Protein AF-A0A8S2MRL5-F1 (afdb_monomer_lite)

Foldseek 3Di:
DPPDPLQPPAAPDQEDEDEDPDPDDQPPPVVVLQVVLSNHQNHQEYEYEYEDDPYDDDDPDQLACSHLNHAEYAYHYPDQPHPPDPDLRVLVRSLQRLRHAYYHYQHDPPSLVSLLVVLDPSLCNHQYYADNDEDPDPVSLLSVCSSHVNHAEYHHEYPDPVVVVVNCVRRVNHNAYEYAYDPPVVVVVCVVDVDDHDYDYDDPVSPVRDPDPQDQEAEEEDEVVCPPVVVVVVVVVLLPRPSHAWYWYQYLAALKIKIWGQDVVPSDIDIDIDRDQPAFPPVPPCVPVVDGDGSCNVCVPRDHD

InterPro domains:
  IPR012296 Nuclease, putative, TT1808 [G3DSA:3.90.1570.10] (196-302)
  IPR032675 Leucine-rich repeat domain superfamily [G3DSA:3.80.10.10] (8-195)

Organism: NCBI:txid1234261

pLDDT: mean 73.75, std 15.73, range [32.78, 94.88]

Sequence (305 aa):
SKDIDYSGYYSNVHILNLTLSCNNIVTSLYEYLFDYTKMFPNVKHLILTQDKLDVYYQADYPLVNCFPNLVSLTFTCTKFNSFKTIPSSILSCLLSSPNVRRLNSISSKQLIELIISENKTSTKNITYLSTGDVFDRFDLIEQMQQTFPNLQQLQIYISDTSDINQILKTFKKLRCLSVLQHYERLKLWREQNRTIYRTTYDNACRFCANIVDKPSLIIEIYSHSSNQRDNIEKLAEYKTTSSLQFYVTVSSESRLIDVHKRVLSSNKWSTISYTTISYTAMEDEIPILDIKLKMADIYAFVSLA

Secondary structure (DSSP, 8-state):
------TTTSTT--EEEEEEE-SS--S-HHHHHHHHHHH-TT--EEEEEEEE------------SS-TT--EEEEEES-TT------HHHHHHHHH-TT--EEEESS-HHHHHHHHHHT-GGGGG--EEEEEEEE--HHHHHHHHHH-TT--EEEEEES-THHHHHHHHH-TT--EEEEE--HHHHHHHHHH--S------TTT-TTGGG--SS-SEEEEEE-TTS-HHHHHHHHHHHHH-TT--EEEEEESSSS-EEEEEEETTTTEEEEEEE-S--S-SSTTT-GGG-S---HHHHTTT----

Structure (mmCIF, N/CA/C/O backbone):
data_AF-A0A8S2MRL5-F1
#
_entry.id   AF-A0A8S2MRL5-F1
#
loop_
_atom_site.group_PDB
_atom_site.id
_atom_site.type_symbol
_atom_site.label_atom_id
_atom_site.label_alt_id
_atom_site.label_comp_id
_atom_site.label_asym_id
_atom_site.label_entity_id
_atom_site.label_seq_id
_atom_site.pdbx_PDB_ins_code
_atom_site.Cartn_x
_atom_site.Cartn_y
_atom_site.Cartn_z
_atom_site.occupancy
_atom_site.B_iso_or_equiv
_atom_site.auth_seq_id
_atom_site.auth_comp_id
_atom_site.auth_asym_id
_atom_site.auth_atom_id
_atom_site.pdbx_PDB_model_num
ATOM 1 N N . SER A 1 1 ? -20.459 -13.927 -33.013 1.00 40.66 1 SER A N 1
ATOM 2 C CA . SER A 1 1 ? -19.079 -13.702 -32.537 1.00 40.66 1 SER A CA 1
ATOM 3 C C . SER A 1 1 ? -18.553 -15.027 -32.022 1.00 40.66 1 SER A C 1
ATOM 5 O O . SER A 1 1 ? -19.330 -15.778 -31.452 1.00 40.66 1 SER A O 1
ATOM 7 N N . LYS A 1 2 ? -17.295 -15.382 -32.301 1.00 32.78 2 LYS A N 1
ATOM 8 C CA . LYS A 1 2 ? -16.669 -16.549 -31.664 1.00 32.78 2 LYS A CA 1
ATOM 9 C C . LYS A 1 2 ? -16.207 -16.100 -30.282 1.00 32.78 2 LYS A C 1
ATOM 11 O O . LYS A 1 2 ? -15.416 -15.163 -30.218 1.00 32.78 2 LYS A O 1
ATOM 16 N N . ASP A 1 3 ? -16.721 -16.722 -29.227 1.00 38.47 3 ASP A N 1
ATOM 17 C CA . ASP A 1 3 ? -16.204 -16.539 -27.873 1.00 38.47 3 ASP A CA 1
ATOM 18 C C . ASP A 1 3 ? -14.755 -17.022 -27.860 1.00 38.47 3 ASP A C 1
ATOM 20 O O . ASP A 1 3 ? -14.469 -18.208 -28.030 1.00 38.47 3 ASP A O 1
ATOM 24 N N . ILE A 1 4 ? -13.827 -16.074 -27.773 1.00 40.34 4 ILE A N 1
ATOM 25 C CA . ILE A 1 4 ? -12.417 -16.379 -27.574 1.00 40.34 4 ILE A CA 1
ATOM 26 C C . ILE A 1 4 ? -12.276 -16.715 -26.091 1.00 40.34 4 ILE A C 1
ATOM 28 O O . ILE A 1 4 ? -12.498 -15.864 -25.231 1.00 40.34 4 ILE A O 1
ATOM 32 N N . ASP A 1 5 ? -11.949 -17.970 -25.794 1.00 45.94 5 ASP A N 1
ATOM 33 C CA . ASP A 1 5 ? -11.676 -18.421 -24.434 1.00 45.94 5 ASP A CA 1
ATOM 34 C C . ASP A 1 5 ? -10.312 -17.882 -23.977 1.00 45.94 5 ASP A C 1
ATOM 36 O O . ASP A 1 5 ? -9.251 -18.379 -24.358 1.00 45.94 5 ASP A O 1
ATOM 40 N N . TYR A 1 6 ? -10.349 -16.818 -23.177 1.00 48.88 6 TYR A N 1
ATOM 41 C CA . TYR A 1 6 ? -9.166 -16.196 -22.585 1.00 48.88 6 TYR A CA 1
ATOM 42 C C . TYR A 1 6 ? -8.755 -16.822 -21.240 1.00 48.88 6 TYR A C 1
ATOM 44 O O . TYR A 1 6 ? -7.790 -16.354 -20.631 1.00 48.88 6 TYR A O 1
ATOM 52 N N . SER A 1 7 ? -9.445 -17.866 -20.759 1.00 49.12 7 SER A N 1
ATOM 53 C CA . SER A 1 7 ? -9.253 -18.406 -19.401 1.00 49.12 7 SER A CA 1
ATOM 54 C C . SER A 1 7 ? -7.828 -18.907 -19.121 1.00 49.12 7 SER A C 1
ATOM 56 O O . SER A 1 7 ? -7.362 -18.832 -17.984 1.00 49.12 7 SER A O 1
ATOM 58 N N . GLY A 1 8 ? -7.095 -19.345 -20.151 1.00 49.81 8 GLY A N 1
ATOM 59 C CA . GLY A 1 8 ? -5.7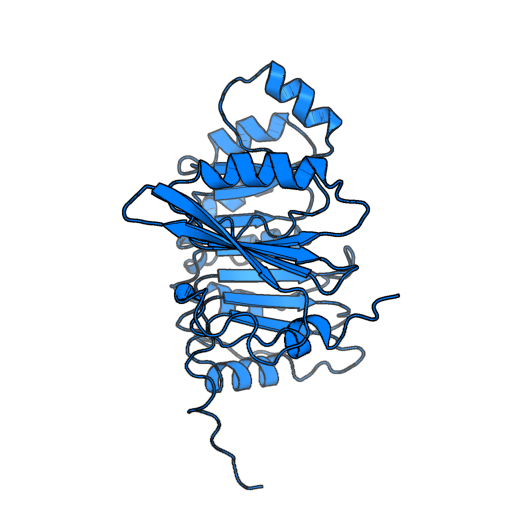13 -19.819 -20.021 1.00 49.81 8 GLY A CA 1
ATOM 60 C C . GLY A 1 8 ? -4.637 -18.727 -19.930 1.00 49.81 8 GLY A C 1
ATOM 61 O O . GLY A 1 8 ? -3.558 -18.988 -19.408 1.00 49.81 8 GLY A O 1
ATOM 62 N N . TYR A 1 9 ? -4.895 -17.504 -20.410 1.00 48.53 9 TYR A N 1
ATOM 63 C CA . TYR A 1 9 ? -3.844 -16.480 -20.557 1.00 48.53 9 TYR A CA 1
ATOM 64 C C . TYR A 1 9 ? -3.592 -15.651 -19.294 1.00 48.53 9 TYR A C 1
ATOM 66 O O . TYR A 1 9 ? -2.531 -15.044 -19.151 1.00 48.53 9 TYR A O 1
ATOM 74 N N . TYR A 1 10 ? -4.546 -15.627 -18.365 1.00 55.78 10 TYR A N 1
ATOM 75 C CA . TYR A 1 10 ? -4.549 -14.671 -17.255 1.00 55.78 10 TYR A CA 1
ATOM 76 C C . TYR A 1 10 ? -4.526 -15.317 -15.864 1.00 55.78 10 TYR A C 1
ATOM 78 O O . TYR A 1 10 ? -4.619 -14.621 -14.851 1.00 55.78 10 TYR A O 1
ATOM 86 N N . SER A 1 11 ? -4.319 -16.636 -15.782 1.00 62.75 11 SER A N 1
ATOM 87 C CA . SER A 1 11 ? -4.285 -17.379 -14.514 1.00 62.75 11 SER A CA 1
ATOM 88 C C . SER A 1 11 ? -3.203 -16.895 -13.538 1.00 62.75 11 SER A C 1
ATOM 90 O O . SER A 1 11 ? -3.333 -17.112 -12.336 1.00 62.75 11 SER A O 1
ATOM 92 N N . ASN A 1 12 ? -2.154 -16.226 -14.024 1.00 68.75 12 ASN A N 1
ATOM 93 C CA . ASN A 1 12 ? -1.018 -15.782 -13.208 1.00 68.75 12 ASN A CA 1
ATOM 94 C C . ASN A 1 12 ? -1.128 -14.319 -12.738 1.00 68.75 12 ASN A C 1
ATOM 96 O O . ASN A 1 12 ? -0.221 -13.804 -12.084 1.00 68.75 12 ASN A O 1
ATOM 100 N N . VAL A 1 13 ? -2.227 -13.623 -13.050 1.00 66.50 13 VAL A N 1
ATOM 101 C CA . VAL A 1 13 ? -2.422 -12.232 -12.621 1.00 66.50 13 VAL A CA 1
ATOM 102 C C . VAL A 1 13 ? -2.869 -12.195 -11.161 1.00 66.50 13 VAL A C 1
ATOM 104 O O . VAL A 1 13 ? -3.993 -12.558 -10.817 1.00 66.50 13 VAL A O 1
ATOM 107 N N . HIS A 1 14 ? -1.981 -11.721 -10.287 1.00 75.38 14 HIS A N 1
ATOM 108 C CA . HIS A 1 14 ? -2.254 -11.582 -8.852 1.00 75.38 14 HIS A CA 1
ATOM 109 C C . HIS A 1 14 ? -2.629 -10.162 -8.426 1.00 75.38 14 HIS A C 1
ATOM 111 O O . HIS A 1 14 ? -3.230 -9.986 -7.363 1.00 75.38 14 HIS A O 1
ATOM 117 N N . ILE A 1 15 ? -2.285 -9.162 -9.238 1.00 77.75 15 ILE A N 1
ATOM 118 C CA . ILE A 1 15 ? -2.572 -7.750 -8.993 1.00 77.75 15 ILE A CA 1
ATOM 119 C C . ILE A 1 15 ? -3.369 -7.224 -10.181 1.00 77.75 15 ILE A C 1
ATOM 121 O O . ILE A 1 15 ? -2.902 -7.302 -11.314 1.00 77.75 15 ILE A O 1
ATOM 125 N N . LEU A 1 16 ? -4.550 -6.676 -9.913 1.00 75.69 16 LEU A N 1
ATOM 126 C CA . LEU A 1 16 ? -5.399 -6.039 -10.911 1.00 75.69 16 LEU A CA 1
ATOM 127 C C . LEU A 1 16 ? -5.611 -4.577 -10.513 1.00 75.69 16 LEU A C 1
ATOM 129 O O . LEU A 1 16 ? -6.152 -4.294 -9.444 1.00 75.69 16 LEU A O 1
ATOM 133 N N . ASN A 1 17 ? -5.166 -3.653 -11.364 1.00 77.56 17 ASN A N 1
ATOM 134 C CA . ASN A 1 17 ? -5.418 -2.224 -11.204 1.00 77.56 17 ASN A CA 1
ATOM 135 C C . ASN A 1 17 ? -6.442 -1.778 -12.247 1.00 77.56 17 ASN A C 1
ATOM 137 O O . ASN A 1 17 ? -6.152 -1.794 -13.442 1.00 77.56 17 ASN A O 1
ATOM 141 N N . LEU A 1 18 ? -7.635 -1.406 -11.789 1.00 76.25 18 LEU A N 1
ATOM 142 C CA . LEU A 1 18 ? -8.717 -0.910 -12.626 1.00 76.25 18 LEU A CA 1
ATOM 143 C C . LEU A 1 18 ? -8.849 0.595 -12.419 1.00 76.25 18 LEU A C 1
ATOM 145 O O . LEU A 1 18 ? -9.242 1.060 -11.346 1.00 76.25 18 LEU A O 1
ATOM 149 N N . THR A 1 19 ? -8.547 1.352 -13.469 1.00 72.81 19 THR A N 1
ATOM 150 C CA . THR A 1 19 ? -8.795 2.792 -13.506 1.00 72.81 19 THR A CA 1
ATOM 151 C C . THR A 1 19 ? -10.141 3.049 -14.163 1.00 72.81 19 THR A C 1
ATOM 153 O O . THR A 1 19 ? -10.337 2.765 -15.342 1.00 72.81 19 THR A O 1
ATOM 156 N N . LEU A 1 20 ? -11.071 3.598 -13.392 1.00 66.44 20 LEU A N 1
ATOM 157 C CA . LEU A 1 20 ? -12.411 3.955 -13.829 1.00 66.44 20 LEU A CA 1
ATOM 158 C C . LEU A 1 20 ? -12.416 5.429 -14.242 1.00 66.44 20 LEU A C 1
ATOM 160 O O . LEU A 1 20 ? -12.502 6.334 -13.407 1.00 66.44 20 LEU A O 1
ATOM 164 N N . SER A 1 21 ? -12.290 5.667 -15.545 1.00 57.25 21 SER A N 1
ATOM 165 C CA . SER A 1 21 ? -12.392 6.987 -16.171 1.00 57.25 21 SER A CA 1
ATOM 166 C C . SER A 1 21 ? -13.697 7.086 -16.967 1.00 57.25 21 SER A C 1
ATOM 168 O O . SER A 1 21 ? -13.718 7.060 -18.194 1.00 57.25 21 SER A O 1
ATOM 170 N N . CYS A 1 22 ? -14.835 7.170 -16.279 1.00 53.94 22 CYS A N 1
ATOM 171 C CA . CYS A 1 22 ? -16.135 7.224 -16.949 1.00 53.94 22 CYS A CA 1
ATOM 172 C C . CYS A 1 22 ? -16.679 8.653 -16.922 1.00 53.94 22 CYS A C 1
ATOM 174 O O . CYS A 1 22 ? -17.151 9.116 -15.892 1.00 53.94 22 CYS A O 1
ATOM 176 N N . ASN A 1 23 ? -16.665 9.343 -18.067 1.00 52.78 23 ASN A N 1
ATOM 177 C CA . ASN A 1 23 ? -17.324 10.646 -18.180 1.00 52.78 23 ASN A CA 1
ATOM 178 C C . ASN A 1 23 ? -18.839 10.548 -18.434 1.00 52.78 23 ASN A C 1
ATOM 180 O O . ASN A 1 23 ? -19.458 11.595 -18.344 1.00 52.78 23 ASN A O 1
ATOM 184 N N . ASN A 1 24 ? -19.437 9.386 -18.779 1.00 42.28 24 ASN A N 1
ATOM 185 C CA . ASN A 1 24 ? -20.880 9.316 -19.120 1.00 42.28 24 ASN A CA 1
ATOM 186 C C . ASN A 1 24 ? -21.543 7.913 -19.237 1.00 42.28 24 ASN A C 1
ATOM 188 O O . ASN A 1 24 ? -22.587 7.804 -19.873 1.00 42.28 24 ASN A O 1
ATOM 192 N N . ILE A 1 25 ? -21.013 6.820 -18.666 1.00 46.28 25 ILE A N 1
ATOM 193 C CA . ILE A 1 25 ? -21.690 5.501 -18.758 1.00 46.28 25 ILE A CA 1
ATOM 194 C C . ILE A 1 25 ? -21.949 4.934 -17.361 1.00 46.28 25 ILE A C 1
ATOM 196 O O . ILE A 1 25 ? -21.039 4.492 -16.666 1.00 46.28 25 ILE A O 1
ATOM 200 N N . VAL A 1 26 ? -23.225 4.988 -16.979 1.00 48.62 26 VAL A N 1
ATOM 201 C CA . VAL A 1 26 ? -23.802 4.609 -15.678 1.00 48.62 26 VAL A CA 1
ATOM 202 C C . VAL A 1 26 ? -23.969 3.085 -15.539 1.00 48.62 26 VAL A C 1
ATOM 204 O O . VAL A 1 26 ? -24.228 2.596 -14.449 1.00 48.62 26 VAL A O 1
ATOM 207 N N . THR A 1 27 ? -23.787 2.310 -16.613 1.00 49.88 27 THR A N 1
ATOM 208 C CA . THR A 1 27 ? -24.292 0.927 -16.668 1.00 49.88 27 THR A CA 1
ATOM 209 C C . THR A 1 27 ? -23.265 -0.185 -16.437 1.00 49.88 27 THR A C 1
ATOM 211 O O . THR A 1 27 ? -23.668 -1.268 -16.034 1.00 49.88 27 THR A O 1
ATOM 214 N N . SER A 1 28 ? -21.957 0.016 -16.635 1.00 56.56 28 SER A N 1
ATOM 215 C CA . SER A 1 28 ? -21.073 -1.145 -16.857 1.00 56.56 28 SER A CA 1
ATOM 216 C C . SER A 1 28 ? -19.947 -1.375 -15.846 1.00 56.56 28 SER A C 1
ATOM 218 O O . SER A 1 28 ? -19.110 -2.228 -16.105 1.00 56.56 28 SER A O 1
ATOM 220 N N . LEU A 1 29 ? -19.881 -0.710 -14.681 1.00 61.56 29 LEU A N 1
ATOM 221 C CA . LEU A 1 29 ? -18.867 -1.098 -13.675 1.00 61.56 29 LEU A CA 1
ATOM 222 C C . LEU A 1 29 ? -19.108 -2.536 -13.191 1.00 61.56 29 LEU A C 1
ATOM 224 O O . LEU A 1 29 ? -18.160 -3.291 -13.002 1.00 61.56 29 LEU A O 1
ATOM 228 N N . TYR A 1 30 ? -20.377 -2.914 -13.036 1.00 61.88 30 TYR A N 1
ATOM 229 C CA . TYR A 1 30 ? -20.781 -4.273 -12.686 1.00 61.88 30 TYR A CA 1
ATOM 230 C C . TYR A 1 30 ? -20.425 -5.282 -13.771 1.00 61.88 30 TYR A C 1
ATOM 232 O O . TYR A 1 30 ? -19.801 -6.289 -13.458 1.00 61.88 30 TYR A O 1
ATOM 240 N N . GLU A 1 31 ? -20.797 -5.003 -15.022 1.00 64.38 31 GLU A N 1
ATOM 241 C CA . GLU A 1 31 ? -20.496 -5.878 -16.161 1.00 64.38 31 GLU A CA 1
ATOM 242 C C . GLU A 1 31 ? -18.985 -6.053 -16.309 1.00 64.38 31 GLU A C 1
ATOM 244 O O . GLU A 1 31 ? -18.499 -7.180 -16.350 1.00 64.38 31 GLU A O 1
ATOM 249 N N . TYR A 1 32 ? -18.230 -4.951 -16.221 1.00 69.38 32 TYR A N 1
ATOM 250 C CA . TYR A 1 32 ? -16.777 -5.002 -16.225 1.00 69.38 32 TYR A CA 1
ATOM 251 C C . TYR A 1 32 ? -16.256 -5.863 -15.080 1.00 69.38 32 TYR A C 1
ATOM 253 O O . TYR A 1 32 ? -15.540 -6.824 -15.335 1.00 69.38 32 TYR A O 1
ATOM 261 N N . LEU A 1 33 ? -16.602 -5.565 -13.822 1.00 70.12 33 LEU A N 1
ATOM 262 C CA . LEU A 1 33 ? -16.083 -6.326 -12.684 1.00 70.12 33 LEU A CA 1
ATOM 263 C C . LEU A 1 33 ? -16.447 -7.809 -12.780 1.00 70.12 33 LEU A C 1
ATOM 265 O O . LEU A 1 33 ? -15.589 -8.649 -12.533 1.00 70.12 33 LEU A O 1
ATOM 269 N N . PHE A 1 34 ? -17.674 -8.146 -13.171 1.00 72.69 34 PHE A N 1
ATOM 270 C CA . PHE A 1 34 ? -18.108 -9.529 -13.322 1.00 72.69 34 PHE A CA 1
ATOM 271 C C . PHE A 1 34 ? -17.319 -10.266 -14.414 1.00 72.69 34 PHE A C 1
ATOM 273 O O . PHE A 1 34 ? -16.817 -11.364 -14.168 1.00 72.69 34 PHE A O 1
ATOM 280 N N . ASP A 1 35 ? -17.112 -9.651 -15.574 1.00 75.00 35 ASP A N 1
ATOM 281 C CA . ASP A 1 35 ? -16.314 -10.247 -16.646 1.00 75.00 35 ASP A CA 1
ATOM 282 C C . ASP A 1 35 ? -14.839 -10.364 -16.238 1.00 75.00 35 ASP A C 1
ATOM 284 O O . ASP A 1 35 ? -14.227 -11.423 -16.407 1.00 75.00 35 ASP A O 1
ATOM 288 N N . TYR A 1 36 ? -14.295 -9.348 -15.558 1.00 75.06 36 TYR A N 1
ATOM 289 C CA . TYR A 1 36 ? -12.953 -9.396 -14.973 1.00 75.06 36 TYR A CA 1
ATOM 290 C C . TYR A 1 36 ? -12.810 -10.547 -13.973 1.00 75.06 36 TYR A C 1
ATOM 292 O O . TYR A 1 36 ? -11.761 -11.179 -13.911 1.00 75.06 36 TYR A O 1
ATOM 300 N N . THR A 1 37 ? -13.844 -10.889 -13.210 1.00 73.81 37 THR A N 1
ATOM 301 C CA . THR A 1 37 ? -13.731 -11.983 -12.233 1.00 73.81 37 THR A CA 1
ATOM 302 C C . THR A 1 37 ? -13.619 -13.354 -12.882 1.00 73.81 37 THR A C 1
ATOM 304 O O . THR A 1 37 ? -12.898 -14.217 -12.380 1.00 73.81 37 THR A O 1
ATOM 307 N N . LYS A 1 38 ? -14.261 -13.536 -14.040 1.00 78.75 38 LYS A N 1
ATOM 308 C CA . LYS A 1 38 ? -14.118 -14.748 -14.851 1.00 78.75 38 LYS A CA 1
ATOM 309 C C . LYS A 1 38 ? -12.757 -14.800 -15.538 1.00 78.75 38 LYS A C 1
ATOM 311 O O . LYS A 1 38 ? -12.154 -15.866 -15.611 1.00 78.75 38 LYS A O 1
ATOM 316 N N . MET A 1 39 ? -12.268 -13.655 -16.015 1.00 76.62 39 MET A N 1
ATOM 317 C CA . MET A 1 39 ? -10.973 -13.555 -16.692 1.00 76.62 39 MET A CA 1
ATOM 318 C C . MET A 1 39 ? -9.785 -13.665 -15.726 1.00 76.62 39 MET A C 1
ATOM 320 O O . MET A 1 39 ? -8.739 -14.182 -16.105 1.00 76.62 39 MET A O 1
ATOM 324 N N . PHE A 1 40 ? -9.934 -13.214 -14.478 1.00 79.38 40 PHE A N 1
ATOM 325 C CA . PHE A 1 40 ? -8.845 -13.095 -13.506 1.00 79.38 40 PHE A CA 1
ATOM 326 C C . PHE A 1 40 ? -9.203 -13.748 -12.149 1.00 79.38 40 PHE A C 1
ATOM 328 O O . PHE A 1 40 ? -9.267 -13.069 -11.119 1.00 79.38 40 PHE A O 1
ATOM 335 N N . PRO A 1 41 ? -9.395 -15.082 -12.094 1.00 80.75 41 PRO A N 1
ATOM 336 C CA . PRO A 1 41 ? -9.860 -15.779 -10.884 1.00 80.75 41 PRO A CA 1
ATOM 337 C C . PRO A 1 41 ? -8.842 -15.777 -9.724 1.00 80.75 41 PRO A C 1
ATOM 339 O O . PRO A 1 41 ? -9.196 -16.008 -8.564 1.00 80.75 41 PRO A O 1
ATOM 342 N N . ASN A 1 42 ? -7.566 -15.504 -10.015 1.00 83.12 42 ASN A N 1
ATOM 343 C CA . ASN A 1 42 ? -6.450 -15.574 -9.063 1.00 83.12 42 ASN A CA 1
ATOM 344 C C . ASN A 1 42 ? -5.984 -14.206 -8.540 1.00 83.12 42 ASN A C 1
ATOM 346 O O . ASN A 1 42 ? -4.908 -14.108 -7.934 1.00 83.12 42 ASN A O 1
ATOM 350 N N . VAL A 1 43 ? -6.792 -13.158 -8.738 1.00 84.19 43 VAL A N 1
ATOM 351 C CA . VAL A 1 43 ? -6.512 -11.817 -8.211 1.00 84.19 43 VAL A CA 1
ATOM 352 C C . VAL A 1 43 ? -6.509 -11.852 -6.687 1.00 84.19 43 VAL A C 1
ATOM 354 O O . VAL A 1 43 ? -7.498 -12.202 -6.044 1.00 84.19 43 VAL A O 1
ATOM 357 N N . LYS A 1 44 ? -5.374 -11.448 -6.113 1.00 85.69 44 LYS A N 1
ATOM 358 C CA . LYS A 1 44 ? -5.161 -11.300 -4.668 1.00 85.69 44 LYS A CA 1
ATOM 359 C C . LYS A 1 44 ? -5.188 -9.839 -4.237 1.00 85.69 44 LYS A C 1
ATOM 361 O O . LYS A 1 44 ? -5.535 -9.547 -3.094 1.00 85.69 44 LYS A O 1
ATOM 366 N N . HIS A 1 45 ? -4.842 -8.923 -5.136 1.00 85.50 45 HIS A N 1
ATOM 367 C CA . HIS A 1 45 ? -4.789 -7.492 -4.868 1.00 85.50 45 HIS A CA 1
ATOM 368 C C . HIS A 1 45 ? -5.595 -6.743 -5.925 1.00 85.50 45 HIS A C 1
ATOM 370 O O . HIS A 1 45 ? -5.233 -6.760 -7.099 1.00 85.50 45 HIS A O 1
ATOM 376 N N . LEU A 1 46 ? -6.669 -6.080 -5.502 1.00 85.00 46 LEU A N 1
ATOM 377 C CA . LEU A 1 46 ? -7.492 -5.241 -6.366 1.00 85.00 46 LEU A CA 1
ATOM 378 C C . LEU A 1 46 ? -7.264 -3.774 -6.012 1.00 85.00 46 LEU A C 1
ATOM 380 O O . LEU A 1 46 ? -7.441 -3.373 -4.861 1.00 85.00 46 LEU A O 1
ATOM 384 N N . ILE A 1 47 ? -6.877 -2.981 -7.005 1.00 84.94 47 ILE A N 1
ATOM 385 C CA . ILE A 1 47 ? -6.763 -1.529 -6.901 1.00 84.94 47 ILE A CA 1
ATOM 386 C C . ILE A 1 47 ? -7.853 -0.931 -7.782 1.00 84.94 47 ILE A C 1
ATOM 388 O O . ILE A 1 47 ? -7.887 -1.178 -8.983 1.00 84.94 47 ILE A O 1
ATOM 392 N N . LEU A 1 48 ? -8.751 -0.166 -7.175 1.00 81.38 48 LEU A N 1
ATOM 393 C CA . LEU A 1 48 ? -9.806 0.574 -7.847 1.00 81.38 48 LEU A CA 1
ATOM 394 C C . LEU A 1 48 ? -9.443 2.053 -7.782 1.00 81.38 48 LEU A C 1
ATOM 396 O O . LEU A 1 48 ? -9.425 2.649 -6.704 1.00 81.38 48 LEU A O 1
ATOM 400 N N . THR A 1 49 ? -9.115 2.622 -8.936 1.00 77.25 49 THR A N 1
ATOM 401 C CA . THR A 1 49 ? -8.743 4.029 -9.075 1.00 77.25 49 THR A CA 1
ATOM 402 C C . THR A 1 49 ? -9.877 4.787 -9.740 1.00 77.25 49 THR A C 1
ATOM 404 O O . THR A 1 49 ? -10.275 4.465 -10.855 1.00 77.25 49 THR A O 1
ATOM 407 N N . GLN A 1 50 ? -10.396 5.800 -9.060 1.00 72.06 50 GLN A N 1
ATOM 408 C CA . GLN A 1 50 ? -11.477 6.650 -9.534 1.00 72.06 50 GLN A CA 1
ATOM 409 C C . GLN A 1 50 ? -10.923 8.026 -9.909 1.00 72.06 50 GLN A C 1
ATOM 411 O O . GLN A 1 50 ? -10.409 8.743 -9.052 1.00 72.06 50 GLN A O 1
ATOM 416 N N . ASP A 1 51 ? -11.035 8.402 -11.185 1.00 64.94 51 ASP A N 1
ATOM 417 C CA . ASP A 1 51 ? -10.533 9.703 -11.657 1.00 64.94 51 ASP A CA 1
ATOM 418 C C . ASP A 1 51 ? -11.647 10.760 -11.793 1.00 64.94 51 ASP A C 1
ATOM 420 O O . ASP A 1 51 ? -11.482 11.934 -11.443 1.00 64.94 51 ASP A O 1
ATOM 424 N N . LYS A 1 52 ? -12.828 10.341 -12.269 1.00 57.19 52 LYS A N 1
ATOM 425 C CA . LYS A 1 52 ? -14.037 11.167 -12.411 1.00 57.19 52 LYS A CA 1
ATOM 426 C C . LYS A 1 52 ? -15.259 10.261 -12.305 1.00 57.19 52 LYS A C 1
ATOM 428 O O . LYS A 1 52 ? -15.420 9.371 -13.132 1.00 57.19 52 LYS A O 1
ATOM 433 N N . LEU A 1 53 ? -16.096 10.454 -11.292 1.00 46.84 53 LEU A N 1
ATOM 434 C CA . LEU A 1 53 ? -17.341 9.699 -11.157 1.00 46.84 53 LEU A CA 1
ATOM 435 C C . LEU A 1 53 ? -18.400 10.633 -10.567 1.00 46.84 53 LEU A C 1
ATOM 437 O O . LEU A 1 53 ? -18.485 10.816 -9.357 1.00 46.84 53 LEU A O 1
ATOM 441 N N . ASP A 1 54 ? -19.183 11.240 -11.451 1.00 47.41 54 ASP A N 1
ATOM 442 C CA . ASP A 1 54 ? -20.505 11.770 -11.127 1.00 47.41 54 ASP A CA 1
ATOM 443 C C . ASP A 1 54 ? -21.506 10.676 -11.516 1.00 47.41 54 ASP A C 1
ATOM 445 O O . ASP A 1 54 ? -22.086 10.712 -12.597 1.00 47.41 54 ASP A O 1
ATOM 449 N N . VAL A 1 55 ? -21.632 9.616 -10.711 1.00 48.25 55 VAL A N 1
ATOM 450 C CA . VAL A 1 55 ? -22.506 8.484 -11.066 1.00 48.25 55 VAL A CA 1
ATOM 451 C C . VAL A 1 55 ? -23.469 8.184 -9.931 1.00 48.25 55 VAL A C 1
ATOM 453 O O . VAL A 1 55 ? -23.063 7.889 -8.812 1.00 48.25 55 VAL A O 1
ATOM 456 N N . TYR A 1 56 ? -24.757 8.235 -10.260 1.00 46.53 56 TYR A N 1
ATOM 457 C CA . TYR A 1 56 ? -25.844 7.686 -9.462 1.00 46.53 56 TYR A CA 1
ATOM 458 C C . TYR A 1 56 ? -26.023 6.224 -9.867 1.00 46.53 56 TYR A C 1
ATOM 460 O O . TYR A 1 56 ? -26.352 5.946 -11.017 1.00 46.53 56 TYR A O 1
ATOM 468 N N . TYR A 1 57 ? -25.791 5.290 -8.947 1.00 50.47 57 TYR A N 1
ATOM 469 C CA . TYR A 1 57 ? -26.010 3.866 -9.197 1.00 50.47 57 TYR A CA 1
ATOM 470 C C . TYR A 1 57 ? -27.286 3.381 -8.504 1.00 50.47 57 TYR A C 1
ATOM 472 O O . TYR A 1 57 ? -27.431 3.513 -7.292 1.00 50.47 57 TYR A O 1
ATOM 480 N N . GLN A 1 58 ? -28.169 2.757 -9.280 1.00 47.41 58 GLN A N 1
ATOM 481 C CA . GLN A 1 58 ? -29.233 1.866 -8.819 1.00 47.41 58 GLN A CA 1
ATOM 482 C C . GLN A 1 58 ? -29.029 0.537 -9.546 1.00 47.41 58 GLN A C 1
ATOM 484 O O . GLN A 1 58 ? -29.412 0.397 -10.703 1.00 47.41 58 GLN A O 1
ATOM 489 N N . ALA A 1 59 ? -28.358 -0.421 -8.916 1.00 47.78 59 ALA A N 1
ATOM 490 C CA . ALA A 1 59 ? -28.308 -1.781 -9.437 1.00 47.78 59 ALA A CA 1
ATOM 491 C C . ALA A 1 59 ? -28.293 -2.766 -8.266 1.00 47.78 59 ALA A C 1
ATOM 493 O O . ALA A 1 59 ? -27.327 -2.821 -7.504 1.00 47.78 59 ALA A O 1
ATOM 494 N N . ASP A 1 60 ? -29.368 -3.545 -8.158 1.00 52.03 60 ASP A N 1
ATOM 495 C CA . ASP A 1 60 ? -29.605 -4.574 -7.138 1.00 52.03 60 ASP A CA 1
ATOM 496 C C . ASP A 1 60 ? -28.964 -5.924 -7.514 1.00 52.03 60 ASP A C 1
ATOM 498 O O . ASP A 1 60 ? -29.553 -6.985 -7.311 1.00 52.03 60 ASP A O 1
ATOM 502 N N . TYR A 1 61 ? -27.762 -5.918 -8.098 1.00 54.19 61 TYR A N 1
ATOM 503 C CA . TYR A 1 61 ? -27.073 -7.166 -8.432 1.00 54.19 61 TYR A CA 1
ATOM 504 C C . TYR A 1 61 ? -26.129 -7.586 -7.300 1.00 54.19 61 TYR A C 1
ATOM 506 O O . TYR A 1 61 ? -25.165 -6.871 -7.002 1.00 54.19 61 TYR A O 1
ATOM 514 N N . PRO A 1 62 ? -26.363 -8.747 -6.660 1.00 54.59 62 PRO A N 1
ATOM 515 C CA . PRO A 1 62 ? -25.484 -9.248 -5.620 1.00 54.59 62 PRO A CA 1
ATOM 516 C C . PRO A 1 62 ? -24.190 -9.753 -6.263 1.00 54.59 62 PRO A C 1
ATOM 518 O O . PRO A 1 62 ? -24.104 -10.881 -6.743 1.00 54.59 62 PRO A O 1
ATOM 521 N N . LEU A 1 63 ? -23.155 -8.915 -6.256 1.00 56.69 63 LEU A N 1
ATOM 522 C CA . LEU A 1 63 ? -21.786 -9.374 -6.447 1.00 56.69 63 LEU A CA 1
ATOM 523 C C . LEU A 1 63 ? -21.454 -10.242 -5.215 1.00 56.69 63 LEU A C 1
ATOM 525 O O . LEU A 1 63 ? -21.130 -9.744 -4.142 1.00 56.69 63 LEU A O 1
ATOM 529 N N . VAL A 1 64 ? -21.611 -11.556 -5.303 1.00 55.81 64 VAL A N 1
ATOM 530 C CA . VAL A 1 64 ? -21.172 -12.480 -4.248 1.00 55.81 64 VAL A CA 1
ATOM 531 C C . VAL A 1 64 ? -19.990 -13.249 -4.807 1.00 55.81 64 VAL A C 1
ATOM 533 O O . VAL A 1 64 ? -20.088 -13.847 -5.873 1.00 55.81 64 VAL A O 1
ATOM 536 N N . ASN A 1 65 ? -18.866 -13.231 -4.088 1.00 64.88 65 ASN A N 1
ATOM 537 C CA . ASN A 1 65 ? -17.671 -14.024 -4.399 1.00 64.88 65 ASN A CA 1
ATOM 538 C C . ASN A 1 65 ? -16.987 -13.743 -5.746 1.00 64.88 65 ASN A C 1
ATOM 540 O O . ASN A 1 65 ? -16.276 -14.603 -6.254 1.00 64.88 65 ASN A O 1
ATOM 544 N N . CYS A 1 66 ? -17.123 -12.535 -6.289 1.00 73.12 66 CYS A N 1
ATOM 545 C CA . CYS A 1 66 ? -16.424 -12.114 -7.502 1.00 73.12 66 CYS A CA 1
ATOM 546 C C . CYS A 1 66 ? -14.901 -12.355 -7.419 1.00 73.12 66 CYS A C 1
ATOM 548 O O . CYS A 1 66 ? -14.304 -12.894 -8.339 1.00 73.12 66 CYS A O 1
ATOM 550 N N . PHE A 1 67 ? -14.257 -12.068 -6.288 1.00 82.81 67 PHE A N 1
ATOM 551 C CA . PHE A 1 67 ? -12.826 -12.337 -6.117 1.00 82.81 67 PHE A CA 1
ATOM 552 C C . PHE A 1 67 ? -12.593 -13.259 -4.911 1.00 82.81 67 PHE A C 1
ATOM 554 O O . PHE A 1 67 ? -12.327 -12.774 -3.804 1.00 82.81 67 PHE A O 1
ATOM 561 N N . PRO A 1 68 ? -12.691 -14.593 -5.084 1.00 84.00 68 PRO A N 1
ATOM 562 C CA . PRO A 1 68 ? -12.597 -15.537 -3.967 1.00 84.00 68 PRO A CA 1
ATOM 563 C C . PRO A 1 68 ? -11.209 -15.522 -3.313 1.00 84.00 68 PRO A C 1
ATOM 565 O O . PRO A 1 68 ? -11.077 -15.777 -2.118 1.00 84.00 68 PRO A O 1
ATOM 568 N N . ASN A 1 69 ? -10.178 -15.157 -4.078 1.00 87.75 69 ASN A N 1
ATOM 569 C CA . ASN A 1 69 ? -8.788 -15.093 -3.634 1.00 87.75 69 ASN A CA 1
ATOM 570 C C . ASN A 1 69 ? -8.349 -13.696 -3.167 1.00 87.75 69 ASN A C 1
ATOM 572 O O . ASN A 1 69 ? -7.167 -13.498 -2.889 1.00 87.75 69 ASN A O 1
ATOM 576 N N . LEU A 1 70 ? -9.269 -12.727 -3.076 1.00 88.50 70 LEU A N 1
ATOM 577 C CA . LEU A 1 70 ? -8.922 -11.350 -2.736 1.00 88.50 70 LEU A CA 1
ATOM 578 C C . LEU A 1 70 ? -8.378 -11.247 -1.307 1.00 88.50 70 LEU A C 1
ATOM 580 O O . LEU A 1 70 ? -9.064 -11.576 -0.345 1.00 88.50 70 LEU A O 1
ATOM 584 N N . VAL A 1 71 ? -7.153 -10.744 -1.173 1.00 89.44 71 VAL A N 1
ATOM 585 C CA . VAL A 1 71 ? -6.456 -10.518 0.104 1.00 89.44 71 VAL A CA 1
ATOM 586 C C . VAL A 1 71 ? -6.372 -9.029 0.435 1.00 89.44 71 VAL A C 1
ATOM 588 O O . VAL A 1 71 ? -6.417 -8.640 1.605 1.00 89.44 71 VAL A O 1
ATOM 591 N N . SER A 1 72 ? -6.241 -8.187 -0.588 1.00 89.38 72 SER A N 1
ATOM 592 C CA . SER A 1 72 ? -6.038 -6.750 -0.445 1.00 89.38 72 SER A CA 1
ATOM 593 C C . SER A 1 72 ? -6.945 -5.976 -1.378 1.00 89.38 72 SER A C 1
ATOM 595 O O . SER A 1 72 ? -7.024 -6.279 -2.568 1.00 89.38 72 SER A O 1
ATOM 597 N N . LEU A 1 73 ? -7.540 -4.919 -0.844 1.00 88.38 73 LEU A N 1
ATOM 598 C CA . LEU A 1 73 ? -8.388 -4.004 -1.584 1.00 88.38 73 LEU A CA 1
ATOM 599 C C . LEU A 1 73 ? -7.907 -2.574 -1.372 1.00 88.38 73 LEU A C 1
ATOM 601 O O . LEU A 1 73 ? -7.738 -2.132 -0.236 1.00 88.38 73 LEU A O 1
ATOM 605 N N . THR A 1 74 ? -7.685 -1.858 -2.465 1.00 86.38 74 THR A N 1
ATOM 606 C CA . THR A 1 74 ? -7.246 -0.468 -2.439 1.00 86.38 74 THR A CA 1
ATOM 607 C C . THR A 1 74 ? -8.201 0.382 -3.247 1.00 86.38 74 THR A C 1
ATOM 609 O O . THR A 1 74 ? -8.378 0.148 -4.436 1.00 86.38 74 THR A O 1
ATOM 612 N N . PHE A 1 75 ? -8.765 1.399 -2.613 1.00 83.62 75 PHE A N 1
ATOM 613 C CA . PHE A 1 75 ? -9.547 2.437 -3.258 1.00 83.62 75 PHE A CA 1
ATOM 614 C C . PHE A 1 75 ? -8.727 3.716 -3.314 1.00 83.62 75 PHE A C 1
ATOM 616 O O . PHE A 1 75 ? -8.240 4.214 -2.293 1.00 83.62 75 PHE A O 1
ATOM 623 N N . THR A 1 76 ? -8.576 4.256 -4.513 1.00 77.44 76 THR A N 1
ATOM 624 C CA . THR A 1 76 ? -7.895 5.525 -4.740 1.00 77.44 76 THR A CA 1
ATOM 625 C C . THR A 1 76 ? -8.839 6.455 -5.487 1.00 77.44 76 THR A C 1
ATOM 627 O O . THR A 1 76 ? -9.539 6.029 -6.402 1.00 77.44 76 THR A O 1
ATOM 630 N N . CYS A 1 77 ? -8.903 7.720 -5.080 1.00 70.00 77 CYS A N 1
ATOM 631 C CA . CYS A 1 77 ? -9.574 8.755 -5.850 1.00 70.00 77 CYS A CA 1
ATOM 632 C C . CYS A 1 77 ? -8.631 9.934 -6.001 1.00 70.00 77 CYS A C 1
ATOM 634 O O . CYS A 1 77 ? -7.981 10.369 -5.048 1.00 70.00 77 CYS A O 1
ATOM 636 N N . THR A 1 78 ? -8.531 10.434 -7.224 1.00 64.62 78 THR A N 1
ATOM 637 C CA . THR A 1 78 ? -7.656 11.562 -7.549 1.00 64.62 78 THR A CA 1
ATOM 638 C C . THR A 1 78 ? -8.293 12.901 -7.164 1.00 64.62 78 THR A C 1
ATOM 640 O O . THR A 1 78 ? -7.585 13.899 -7.035 1.00 64.62 78 THR A O 1
ATOM 643 N N . LYS A 1 79 ? -9.613 12.937 -6.917 1.00 65.38 79 LYS A N 1
ATOM 644 C CA . LYS A 1 79 ? -10.379 14.152 -6.603 1.00 65.38 79 LYS A CA 1
ATOM 645 C C . LYS A 1 79 ? -11.096 14.063 -5.252 1.00 65.38 79 LYS A C 1
ATOM 647 O O . LYS A 1 79 ? -12.165 13.459 -5.147 1.00 65.38 79 LYS A O 1
ATOM 652 N N . PHE A 1 80 ? -10.549 14.785 -4.269 1.00 53.31 80 PHE A N 1
ATOM 653 C CA . PHE A 1 80 ? -10.984 14.869 -2.860 1.00 53.31 80 PHE A CA 1
ATOM 654 C C . PHE A 1 80 ? -12.499 15.070 -2.639 1.00 53.31 80 PHE A C 1
ATOM 656 O O . PHE A 1 80 ? -13.036 14.584 -1.653 1.00 53.31 80 PHE A O 1
ATOM 663 N N . ASN A 1 81 ? -13.216 15.716 -3.567 1.00 54.12 81 ASN A N 1
ATOM 664 C CA . ASN A 1 81 ? -14.634 16.067 -3.387 1.00 54.12 81 ASN A CA 1
ATOM 665 C C . ASN A 1 81 ? -15.625 15.200 -4.187 1.00 54.12 81 ASN A C 1
ATOM 667 O O . ASN A 1 81 ? -16.815 15.508 -4.221 1.00 54.12 81 ASN A O 1
ATOM 671 N N . SER A 1 82 ? -15.157 14.140 -4.857 1.00 52.22 82 SER A N 1
ATOM 672 C CA . SER A 1 82 ? -15.980 13.348 -5.792 1.00 52.22 82 SER A CA 1
ATOM 673 C C . SER A 1 82 ? -16.279 11.918 -5.340 1.00 52.22 82 SER A C 1
ATOM 675 O O . SER A 1 82 ? -16.851 11.142 -6.101 1.00 52.22 82 SER A O 1
ATOM 677 N N . PHE A 1 83 ? -15.969 11.557 -4.090 1.00 52.12 83 PHE A N 1
ATOM 678 C CA . PHE A 1 83 ? -16.346 10.259 -3.514 1.00 52.12 83 PHE A CA 1
ATOM 679 C C . PHE A 1 83 ? -17.852 10.173 -3.198 1.00 52.12 83 PHE A C 1
ATOM 681 O O . PHE A 1 83 ? -18.276 9.638 -2.184 1.00 52.12 83 PHE A O 1
ATOM 688 N N . LYS A 1 84 ? -18.705 10.696 -4.082 1.00 53.66 84 LYS A N 1
ATOM 689 C CA . LYS A 1 84 ? -20.139 10.801 -3.835 1.00 53.66 84 LYS A CA 1
ATOM 690 C C . LYS A 1 84 ? -20.904 9.486 -3.863 1.00 53.66 84 LYS A C 1
ATOM 692 O O . LYS A 1 84 ? -22.095 9.557 -3.602 1.00 53.66 84 LYS A O 1
ATOM 697 N N . THR A 1 85 ? -20.280 8.331 -4.112 1.00 59.34 85 THR A N 1
ATOM 698 C CA . THR A 1 85 ? -20.701 7.004 -3.601 1.00 59.34 85 THR A CA 1
ATOM 699 C C . THR A 1 85 ? -19.919 5.899 -4.309 1.00 59.34 85 THR A C 1
ATOM 701 O O . THR A 1 85 ? -20.107 5.668 -5.500 1.00 59.34 85 THR A O 1
ATOM 704 N N . ILE A 1 86 ? -19.091 5.137 -3.583 1.00 65.69 86 ILE A N 1
ATOM 705 C CA . ILE A 1 86 ? -18.988 3.717 -3.949 1.00 65.69 86 ILE A CA 1
ATOM 706 C C . ILE A 1 86 ? -20.358 3.133 -3.605 1.00 65.69 86 ILE A C 1
ATOM 708 O O . ILE A 1 86 ? -20.800 3.324 -2.469 1.00 65.69 86 ILE A O 1
ATOM 712 N N . PRO A 1 87 ? -21.045 2.456 -4.538 1.00 68.62 87 PRO A N 1
ATOM 713 C CA . PRO A 1 87 ? -22.296 1.793 -4.218 1.00 68.62 87 PRO A CA 1
ATOM 714 C C . PRO A 1 87 ? -22.087 0.843 -3.039 1.00 68.62 87 PRO A C 1
ATOM 716 O O . PRO A 1 87 ? -21.175 0.010 -3.067 1.00 68.62 87 PRO A O 1
ATOM 719 N N . SER A 1 88 ? -22.935 0.967 -2.020 1.00 72.94 88 SER A N 1
ATOM 720 C CA . SER A 1 88 ? -22.929 0.110 -0.829 1.00 72.94 88 SER A CA 1
ATOM 721 C C . SER A 1 88 ? -22.848 -1.367 -1.206 1.00 72.94 88 SER A C 1
ATOM 723 O O . SER A 1 88 ? -22.014 -2.096 -0.689 1.00 72.94 88 SER A O 1
ATOM 725 N N . SER A 1 89 ? -23.600 -1.793 -2.222 1.00 70.75 89 SER A N 1
ATOM 726 C CA . SER A 1 89 ? -23.580 -3.146 -2.795 1.00 70.75 89 SER A CA 1
ATOM 727 C C . SER A 1 89 ? -22.203 -3.616 -3.299 1.00 70.75 89 SER A C 1
ATOM 729 O O . SER A 1 89 ? -21.823 -4.765 -3.059 1.00 70.75 89 SER A O 1
ATOM 731 N N . ILE A 1 90 ? -21.424 -2.753 -3.960 1.00 72.31 90 ILE A N 1
ATOM 732 C CA . ILE A 1 90 ? -20.072 -3.090 -4.442 1.00 72.31 90 ILE A CA 1
ATOM 733 C C . ILE A 1 90 ? -19.120 -3.232 -3.259 1.00 72.31 90 ILE A C 1
ATOM 735 O O . ILE A 1 90 ? -18.354 -4.192 -3.175 1.00 72.31 90 ILE A O 1
ATOM 739 N N . LEU A 1 91 ? -19.185 -2.300 -2.315 1.00 76.75 91 LEU A N 1
ATOM 740 C CA . LEU A 1 91 ? -18.354 -2.338 -1.121 1.00 76.75 91 LEU A CA 1
ATOM 741 C C . LEU A 1 91 ? -18.665 -3.564 -0.257 1.00 76.75 91 LEU A C 1
ATOM 743 O O . LEU A 1 91 ? -17.773 -4.334 0.094 1.00 76.75 91 LEU A O 1
ATOM 747 N N . SER A 1 92 ? -19.951 -3.778 -0.002 1.00 77.25 92 SER A N 1
ATOM 748 C CA . SER A 1 92 ? -20.548 -4.957 0.610 1.00 77.25 92 SER A CA 1
ATOM 749 C C . SER A 1 92 ? -20.001 -6.255 0.024 1.00 77.25 92 SER A C 1
ATOM 751 O O . SER A 1 92 ? -19.620 -7.151 0.774 1.00 77.25 92 SER A O 1
ATOM 753 N N . CYS A 1 93 ? -19.970 -6.364 -1.306 1.00 76.06 93 CYS A N 1
ATOM 754 C CA . CYS A 1 93 ? -19.417 -7.515 -2.005 1.00 76.06 93 CYS A CA 1
ATOM 755 C C . CYS A 1 93 ? -17.935 -7.696 -1.713 1.00 76.06 93 CYS A C 1
ATOM 757 O O . CYS A 1 93 ? -17.510 -8.761 -1.263 1.00 76.06 93 CYS A O 1
ATOM 759 N N . LEU A 1 94 ? -17.142 -6.662 -1.984 1.00 76.62 94 LEU A N 1
ATOM 760 C CA . LEU A 1 94 ? -15.692 -6.767 -1.923 1.00 76.62 94 LEU A CA 1
ATOM 761 C C . LEU A 1 94 ? -15.235 -7.081 -0.496 1.00 76.62 94 LEU A C 1
ATOM 763 O O . LEU A 1 94 ? -14.324 -7.882 -0.296 1.00 76.62 94 LEU A O 1
ATOM 767 N N . LEU A 1 95 ? -15.932 -6.526 0.496 1.00 80.12 95 LEU A N 1
ATOM 768 C CA . LEU A 1 95 ? -15.698 -6.806 1.906 1.00 80.12 95 LEU A CA 1
ATOM 769 C C . LEU A 1 95 ? -16.284 -8.133 2.374 1.00 80.12 95 LEU A C 1
ATOM 771 O O . LEU A 1 95 ? -15.859 -8.608 3.420 1.00 80.12 95 LEU A O 1
ATOM 775 N N . SER A 1 96 ? -17.232 -8.743 1.655 1.00 81.88 96 SER A N 1
ATOM 776 C CA . SER A 1 96 ? -17.758 -10.077 1.991 1.00 81.88 96 SER A CA 1
ATOM 777 C C . SER A 1 96 ? -16.740 -11.193 1.758 1.00 81.88 96 SER A C 1
ATOM 779 O O . SER A 1 96 ? -16.885 -12.274 2.329 1.00 81.88 96 SER A O 1
ATOM 781 N N . SER A 1 97 ? -15.686 -10.928 0.974 1.00 83.94 97 SER A N 1
ATOM 782 C CA . SER A 1 97 ? -14.630 -11.906 0.739 1.00 83.94 97 SER A CA 1
ATOM 783 C C . SER A 1 97 ? -13.931 -12.267 2.058 1.00 83.94 97 SER A C 1
ATOM 785 O O . SER A 1 97 ? -13.326 -11.405 2.708 1.00 83.94 97 SER A O 1
ATOM 787 N N . PRO A 1 98 ? -13.957 -13.550 2.469 1.00 85.12 98 PRO A N 1
ATOM 788 C CA . PRO A 1 98 ? -13.418 -13.981 3.754 1.00 85.12 98 PRO A CA 1
ATOM 789 C C . PRO A 1 98 ? -11.893 -13.889 3.810 1.00 85.12 98 PRO A C 1
ATOM 791 O O . PRO A 1 98 ? -11.324 -14.053 4.887 1.00 85.12 98 PRO A O 1
ATOM 794 N N . ASN A 1 99 ? -11.226 -13.636 2.683 1.00 89.88 99 ASN A N 1
ATOM 795 C CA . ASN A 1 99 ? -9.773 -13.576 2.567 1.00 89.88 99 ASN A CA 1
ATOM 796 C C . ASN A 1 99 ? -9.218 -12.154 2.648 1.00 89.88 99 ASN A C 1
ATOM 798 O O . ASN A 1 99 ? -8.017 -11.996 2.867 1.00 89.88 99 ASN A O 1
ATOM 802 N N . VAL A 1 100 ? -10.063 -11.121 2.573 1.00 90.62 100 VAL A N 1
ATOM 803 C CA . VAL A 1 100 ? -9.596 -9.736 2.648 1.00 90.62 100 VAL A CA 1
ATOM 804 C C . VAL A 1 100 ? -9.021 -9.476 4.039 1.00 90.62 100 VAL A C 1
ATOM 806 O O . VAL A 1 100 ? -9.686 -9.625 5.064 1.00 90.62 100 VAL A O 1
ATOM 809 N N . ARG A 1 101 ? -7.730 -9.142 4.069 1.00 92.31 101 ARG A N 1
ATOM 810 C CA . ARG A 1 101 ? -6.964 -8.790 5.273 1.00 92.31 101 ARG A CA 1
ATOM 811 C C . ARG A 1 101 ? -6.525 -7.333 5.259 1.00 92.31 101 ARG A C 1
ATOM 813 O O . ARG A 1 101 ? -6.255 -6.780 6.323 1.00 92.31 101 ARG A O 1
ATOM 820 N N . ARG A 1 102 ? -6.428 -6.716 4.078 1.00 91.62 102 ARG A N 1
ATOM 821 C CA . ARG A 1 102 ? -5.917 -5.352 3.911 1.00 91.62 102 ARG A CA 1
ATOM 822 C C . ARG A 1 102 ? -6.926 -4.484 3.183 1.00 91.62 102 ARG A C 1
ATOM 824 O O . ARG A 1 102 ? -7.396 -4.858 2.108 1.00 91.62 102 ARG A O 1
ATOM 831 N N . LEU A 1 103 ? -7.193 -3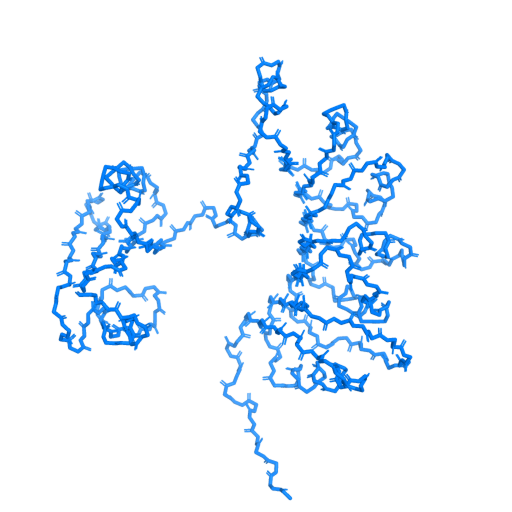.318 3.752 1.00 90.06 103 LEU A N 1
ATOM 832 C CA . LEU A 1 103 ? -8.027 -2.293 3.151 1.00 90.06 103 LEU A CA 1
ATOM 833 C C . LEU A 1 103 ? -7.268 -0.965 3.112 1.00 90.06 103 LEU A C 1
ATOM 835 O O . LEU A 1 103 ? -6.804 -0.478 4.140 1.00 90.06 103 LEU A O 1
ATOM 839 N N . ASN A 1 104 ? -7.169 -0.374 1.928 1.00 86.94 104 ASN A N 1
ATOM 840 C CA . ASN A 1 104 ? -6.591 0.947 1.723 1.00 86.94 104 ASN A CA 1
ATOM 841 C C . ASN A 1 104 ? -7.655 1.883 1.166 1.00 86.94 104 ASN A C 1
ATOM 843 O O . ASN A 1 104 ? -8.242 1.593 0.127 1.00 86.94 104 ASN A O 1
ATOM 847 N N . SER A 1 105 ? -7.869 3.016 1.821 1.00 83.19 105 SER A N 1
ATOM 848 C CA . SER A 1 105 ? -8.661 4.128 1.305 1.00 83.19 105 SER A CA 1
ATOM 849 C C . SER A 1 105 ? -7.764 5.348 1.241 1.00 83.19 105 SER A C 1
ATOM 851 O O . SER A 1 105 ? -7.476 5.951 2.265 1.00 83.19 105 SER A O 1
ATOM 853 N N . ILE A 1 106 ? -7.302 5.725 0.052 1.00 65.12 106 ILE A N 1
ATOM 854 C CA . ILE A 1 106 ? -6.336 6.826 -0.094 1.00 65.12 106 ILE A CA 1
ATOM 855 C C . ILE A 1 106 ? -7.008 8.208 0.060 1.00 65.12 106 ILE A C 1
ATOM 857 O O . ILE A 1 106 ? -6.311 9.212 0.110 1.00 65.12 106 ILE A O 1
ATOM 861 N N . SER A 1 107 ? -8.344 8.306 0.130 1.00 63.09 107 SER A N 1
ATOM 862 C CA . SER A 1 107 ? -8.996 9.629 -0.010 1.00 63.09 107 SER A CA 1
ATOM 863 C C . SER A 1 107 ? -10.457 9.742 0.441 1.00 63.09 107 SER A C 1
ATOM 865 O O . SER A 1 107 ? -11.140 10.662 0.002 1.00 63.09 107 SER A O 1
ATOM 867 N N . SER A 1 108 ? -10.989 8.848 1.280 1.00 64.69 108 SER A N 1
ATOM 868 C CA . SER A 1 108 ? -12.357 9.070 1.770 1.00 64.69 108 SER A CA 1
ATOM 869 C C . SER A 1 108 ? -12.611 8.570 3.183 1.00 64.69 108 SER A C 1
ATOM 871 O O . SER A 1 108 ? -12.823 7.381 3.428 1.00 64.69 108 SER A O 1
ATOM 873 N N . LYS A 1 109 ? -12.718 9.535 4.104 1.00 74.94 109 LYS A N 1
ATOM 874 C CA . LYS A 1 109 ? -13.447 9.394 5.372 1.00 74.94 109 LYS A CA 1
ATOM 875 C C . LYS A 1 109 ? -14.824 8.747 5.157 1.00 74.94 109 LYS A C 1
ATOM 877 O O . LYS A 1 109 ? -15.186 7.814 5.869 1.00 74.94 109 LYS A O 1
ATOM 882 N N . GLN A 1 110 ? -15.521 9.153 4.092 1.00 75.50 110 GLN A N 1
ATOM 883 C CA . GLN A 1 110 ? -16.830 8.622 3.692 1.00 75.50 110 GLN A CA 1
ATOM 884 C C . GLN A 1 110 ? -16.833 7.108 3.459 1.00 75.50 110 GLN A C 1
ATOM 886 O O . GLN A 1 110 ? -17.819 6.452 3.775 1.00 75.50 110 GLN A O 1
ATOM 891 N N . LEU A 1 111 ? -15.745 6.527 2.937 1.00 77.56 111 LEU A N 1
ATOM 892 C CA . LEU A 1 111 ? -15.677 5.079 2.758 1.00 77.56 111 LEU A CA 1
ATOM 893 C C . LEU A 1 111 ? -15.649 4.368 4.109 1.00 77.56 111 LEU A C 1
ATOM 895 O O . LEU A 1 111 ? -16.363 3.393 4.290 1.00 77.56 111 LEU A O 1
ATOM 899 N N . ILE A 1 112 ? -14.871 4.858 5.074 1.00 82.31 112 ILE A N 1
ATOM 900 C CA . ILE A 1 112 ? -14.829 4.251 6.410 1.00 82.31 112 ILE A CA 1
ATOM 901 C C . ILE A 1 112 ? -16.180 4.391 7.113 1.00 82.31 112 ILE A C 1
ATOM 903 O O . ILE A 1 112 ? -16.666 3.416 7.678 1.00 82.31 112 ILE A O 1
ATOM 907 N N . GLU A 1 113 ? -16.817 5.556 7.014 1.00 83.69 113 GLU A N 1
ATOM 908 C CA . GLU A 1 113 ? -18.172 5.779 7.532 1.00 83.69 113 GLU A CA 1
ATOM 909 C C . GLU A 1 113 ? -19.192 4.829 6.895 1.00 83.69 113 GLU A C 1
ATOM 911 O O . GLU A 1 113 ? -19.999 4.231 7.605 1.00 83.69 113 GLU A O 1
ATOM 916 N N . LEU A 1 114 ? -19.112 4.624 5.577 1.00 81.25 114 LEU A N 1
ATOM 917 C CA . LEU A 1 114 ? -19.974 3.688 4.862 1.00 81.25 114 LEU A CA 1
ATOM 918 C C . LEU A 1 114 ? -19.754 2.249 5.350 1.00 81.25 114 LEU A C 1
ATOM 920 O O . LEU A 1 114 ? -20.720 1.573 5.698 1.00 81.25 114 LEU A O 1
ATOM 924 N N . ILE A 1 115 ? -18.499 1.802 5.468 1.00 83.62 115 ILE A N 1
ATOM 925 C CA . ILE A 1 115 ? -18.168 0.457 5.975 1.00 83.62 115 ILE A CA 1
ATOM 926 C C . ILE A 1 115 ? -18.714 0.248 7.386 1.00 83.62 115 ILE A C 1
ATOM 928 O O . ILE A 1 115 ? -19.282 -0.803 7.683 1.00 83.62 115 ILE A O 1
ATOM 932 N N . ILE A 1 116 ? -18.544 1.247 8.249 1.00 85.56 116 ILE A N 1
ATOM 933 C CA . ILE A 1 116 ? -19.038 1.217 9.623 1.00 85.56 116 ILE A CA 1
ATOM 934 C C . ILE A 1 116 ? -20.566 1.137 9.639 1.00 85.56 116 ILE A C 1
ATOM 936 O O . ILE A 1 116 ? -21.125 0.313 10.361 1.00 85.56 116 ILE A O 1
ATOM 940 N N . SER A 1 117 ? -21.243 1.938 8.810 1.00 83.56 117 SER A N 1
ATOM 941 C CA . SER A 1 117 ? -22.707 1.950 8.730 1.00 83.56 117 SER A CA 1
ATOM 942 C C . SER A 1 117 ? -23.293 0.619 8.249 1.00 83.56 117 SER A C 1
ATOM 944 O O . SER A 1 117 ? -24.376 0.232 8.682 1.00 83.56 117 SER A O 1
ATOM 946 N N . GLU A 1 118 ? -22.564 -0.121 7.409 1.00 80.00 118 GLU A N 1
ATOM 947 C CA . GLU A 1 118 ? -22.991 -1.435 6.922 1.00 80.00 118 GLU A CA 1
ATOM 948 C C . GLU A 1 118 ? -22.760 -2.574 7.929 1.00 80.00 118 GLU A C 1
ATOM 950 O O . GLU A 1 118 ? -23.323 -3.654 7.747 1.00 80.00 118 GLU A O 1
ATOM 955 N N . ASN A 1 119 ? -21.948 -2.349 8.973 1.00 68.12 119 ASN A N 1
ATOM 956 C CA . ASN A 1 119 ? -21.705 -3.237 10.120 1.00 68.12 119 ASN A CA 1
ATOM 957 C C . ASN A 1 119 ? -21.648 -4.743 9.774 1.00 68.12 119 ASN A C 1
ATOM 959 O O . ASN A 1 119 ? -22.383 -5.573 10.321 1.00 68.12 119 ASN A O 1
ATOM 963 N N . LYS A 1 120 ? -20.789 -5.115 8.817 1.00 67.75 120 LYS A N 1
ATOM 964 C CA . LYS A 1 120 ? -20.728 -6.491 8.301 1.00 67.75 120 LYS A CA 1
ATOM 965 C C . LYS A 1 120 ? -19.789 -7.381 9.101 1.00 67.75 120 LYS A C 1
ATOM 967 O O . LYS A 1 120 ? -18.695 -6.994 9.487 1.00 67.75 120 LYS A O 1
ATOM 972 N N . THR A 1 121 ? -20.162 -8.650 9.264 1.00 67.69 121 THR A N 1
ATOM 973 C CA . THR A 1 121 ? -19.332 -9.664 9.940 1.00 67.69 121 THR A CA 1
ATOM 974 C C . THR A 1 121 ? -17.989 -9.920 9.252 1.00 67.69 121 THR A C 1
ATOM 976 O O . THR A 1 121 ? -17.046 -10.371 9.904 1.00 67.69 121 THR A O 1
ATOM 979 N N . SER A 1 122 ? -17.886 -9.641 7.955 1.00 76.88 122 SER A N 1
ATOM 980 C CA . SER A 1 122 ? -16.733 -9.971 7.120 1.00 76.88 122 SER A CA 1
ATOM 981 C C . SER A 1 122 ? -15.539 -9.023 7.294 1.00 76.88 122 SER A C 1
ATOM 983 O O . SER A 1 122 ? -14.401 -9.418 7.039 1.00 76.88 122 SER A O 1
ATOM 985 N N . THR A 1 123 ? -15.743 -7.821 7.845 1.00 84.19 123 THR A N 1
ATOM 986 C CA . THR A 1 123 ? -14.655 -6.875 8.161 1.00 84.19 123 THR A CA 1
ATOM 987 C C . THR A 1 123 ? -13.791 -7.329 9.336 1.00 84.19 123 THR A C 1
ATOM 989 O O . THR A 1 123 ? -12.668 -6.852 9.497 1.00 84.19 123 THR A O 1
ATOM 992 N N . LYS A 1 124 ? -14.249 -8.315 10.123 1.00 90.00 124 LYS A N 1
ATOM 993 C CA . LYS A 1 124 ? -13.490 -8.902 11.242 1.00 90.00 124 LYS A CA 1
ATOM 994 C C . LYS A 1 124 ? -12.153 -9.493 10.814 1.00 90.00 124 LYS A C 1
ATOM 996 O O . LYS A 1 124 ? -11.269 -9.656 11.647 1.00 90.00 124 LYS A O 1
ATOM 1001 N N . ASN A 1 125 ? -12.004 -9.832 9.544 1.00 90.62 125 ASN A N 1
ATOM 1002 C CA . ASN A 1 125 ? -10.776 -10.390 9.008 1.00 90.62 125 ASN A CA 1
ATOM 1003 C C . ASN A 1 125 ? -9.714 -9.334 8.676 1.00 90.62 125 ASN A C 1
ATOM 1005 O O . ASN A 1 125 ? -8.550 -9.683 8.493 1.00 90.62 125 ASN A O 1
ATOM 1009 N N . ILE A 1 126 ? -10.081 -8.054 8.624 1.00 92.81 126 ILE A N 1
ATOM 1010 C CA . ILE A 1 126 ? -9.157 -6.977 8.281 1.00 92.81 126 ILE A CA 1
ATOM 1011 C C . ILE A 1 126 ? -8.149 -6.790 9.419 1.00 92.81 126 ILE A C 1
ATOM 1013 O O . ILE A 1 126 ? -8.507 -6.498 10.560 1.00 92.81 126 ILE A O 1
ATOM 1017 N N . THR A 1 127 ? -6.870 -6.965 9.092 1.00 94.62 127 THR A N 1
ATOM 1018 C CA . THR A 1 127 ? -5.731 -6.776 9.999 1.00 94.62 127 THR A CA 1
ATOM 1019 C C . THR A 1 127 ? -4.918 -5.532 9.656 1.00 94.62 127 THR A C 1
ATOM 1021 O O . THR A 1 127 ? -4.146 -5.072 10.497 1.00 94.62 127 THR A O 1
ATOM 1024 N N . TYR A 1 128 ? -5.109 -4.967 8.462 1.00 93.12 128 TYR A N 1
ATOM 1025 C CA . TYR A 1 128 ? -4.469 -3.741 8.000 1.00 93.12 128 TYR A CA 1
ATOM 1026 C C . TYR A 1 128 ? -5.510 -2.761 7.452 1.00 93.12 128 TYR A C 1
ATOM 1028 O O . TYR A 1 128 ? -6.285 -3.125 6.564 1.00 93.12 128 TYR A O 1
ATOM 1036 N N . LEU A 1 129 ? -5.464 -1.515 7.921 1.00 91.94 129 LEU A N 1
ATOM 1037 C CA . LEU A 1 129 ? -6.294 -0.417 7.435 1.00 91.94 129 LEU A CA 1
ATOM 1038 C C . LEU A 1 129 ? -5.434 0.818 7.169 1.00 91.94 129 LEU A C 1
ATOM 1040 O O . LEU A 1 129 ? -4.670 1.225 8.040 1.00 91.94 129 LEU A O 1
ATOM 1044 N N . SER A 1 130 ? -5.588 1.429 5.997 1.00 89.38 130 SER A N 1
ATOM 1045 C CA . SER A 1 130 ? -5.017 2.741 5.684 1.00 89.38 130 SER A CA 1
ATOM 1046 C C . SER A 1 130 ? -6.113 3.721 5.302 1.00 89.38 130 SER A C 1
ATOM 1048 O O . SER A 1 130 ? -6.950 3.408 4.451 1.00 89.38 130 SER A O 1
ATOM 1050 N N . THR A 1 131 ? -6.106 4.892 5.930 1.00 86.38 131 THR A N 1
ATOM 1051 C CA . THR A 1 131 ? -6.963 6.024 5.596 1.00 86.38 131 THR A CA 1
ATOM 1052 C C . THR A 1 131 ? -6.083 7.177 5.118 1.00 86.38 131 THR A C 1
ATOM 1054 O O . THR A 1 131 ? -5.056 7.496 5.715 1.00 86.38 131 THR A O 1
ATOM 1057 N N . GLY A 1 132 ? -6.456 7.779 3.995 1.00 75.81 132 GLY A N 1
ATOM 1058 C CA . GLY A 1 132 ? -5.717 8.877 3.376 1.00 75.81 132 GLY A CA 1
ATOM 1059 C C . GLY A 1 132 ? -6.362 10.243 3.584 1.00 75.81 132 GLY A C 1
ATOM 1060 O O . GLY A 1 132 ? -5.977 11.190 2.910 1.00 75.81 132 GLY A O 1
ATOM 1061 N N . ASP A 1 133 ? -7.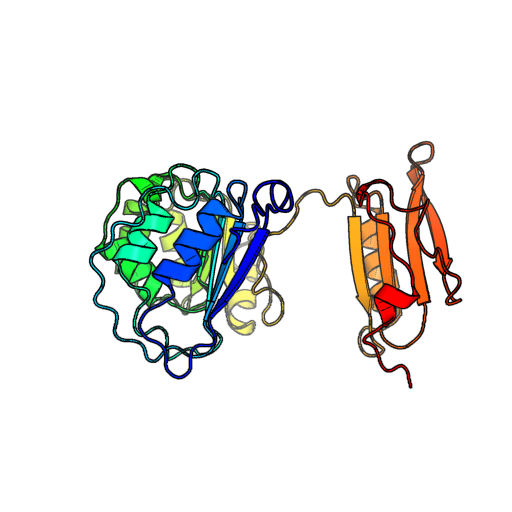336 10.342 4.490 1.00 77.19 133 ASP A N 1
ATOM 1062 C CA . ASP A 1 133 ? -8.031 11.587 4.816 1.00 77.19 133 ASP A CA 1
ATOM 1063 C C . ASP A 1 133 ? -8.066 11.815 6.332 1.00 77.19 133 ASP A C 1
ATOM 1065 O O . ASP A 1 133 ? -7.928 10.861 7.107 1.00 77.19 133 ASP A O 1
ATOM 1069 N N . VAL A 1 134 ? -8.224 13.078 6.731 1.00 72.94 134 VAL A N 1
ATOM 1070 C CA . VAL A 1 134 ? -8.193 13.542 8.121 1.00 72.94 134 VAL A CA 1
ATOM 1071 C C . VAL A 1 134 ? -9.354 12.929 8.900 1.00 72.94 134 VAL A C 1
ATOM 1073 O O . VAL A 1 134 ? -10.525 13.138 8.586 1.00 72.94 134 VAL A O 1
ATOM 1076 N N . PHE A 1 135 ? -9.023 12.201 9.961 1.00 74.38 135 PHE A N 1
ATOM 1077 C CA . PHE A 1 135 ? -9.958 11.800 10.999 1.00 74.38 135 PHE A CA 1
ATOM 1078 C C . PHE A 1 135 ? -9.984 12.876 12.080 1.00 74.38 135 PHE A C 1
ATOM 1080 O O . PHE A 1 135 ? -8.990 13.112 12.760 1.00 74.38 135 PHE A O 1
ATOM 1087 N N . ASP A 1 136 ? -11.138 13.517 12.216 1.00 72.81 136 ASP A N 1
ATOM 1088 C CA . ASP A 1 136 ? -11.444 14.601 13.156 1.00 72.81 136 ASP A CA 1
ATOM 1089 C C . ASP A 1 136 ? -12.561 14.214 14.151 1.00 72.81 136 ASP A C 1
ATOM 1091 O O . ASP A 1 136 ? -13.072 15.054 14.888 1.00 72.81 136 ASP A O 1
ATOM 1095 N N . ARG A 1 137 ? -12.975 12.938 14.161 1.00 75.75 137 ARG A N 1
ATOM 1096 C CA . ARG A 1 137 ? -14.154 12.446 14.887 1.00 75.75 137 ARG A CA 1
ATOM 1097 C C . ARG A 1 137 ? -13.842 11.255 15.790 1.00 75.75 137 ARG A C 1
ATOM 1099 O O . ARG A 1 137 ? -13.605 10.145 15.316 1.00 75.75 137 ARG A O 1
ATOM 1106 N N . PHE A 1 138 ? -13.890 11.484 17.102 1.00 74.88 138 PHE A N 1
ATOM 1107 C CA . PHE A 1 138 ? -13.642 10.463 18.127 1.00 74.88 138 PHE A CA 1
ATOM 1108 C C . PHE A 1 138 ? -14.662 9.324 18.127 1.00 74.88 138 PHE A C 1
ATOM 1110 O O . PHE A 1 138 ? -14.289 8.169 18.325 1.00 74.88 138 PHE A O 1
ATOM 1117 N N . ASP A 1 139 ? -15.934 9.631 17.879 1.00 80.50 139 ASP A N 1
ATOM 1118 C CA . ASP A 1 139 ? -17.022 8.653 17.786 1.00 80.50 139 ASP A CA 1
ATOM 1119 C C . ASP A 1 139 ? -16.734 7.586 16.722 1.00 80.50 139 ASP A C 1
ATOM 1121 O O . ASP A 1 139 ? -17.098 6.419 16.878 1.00 80.50 139 ASP A O 1
ATOM 1125 N N . LEU A 1 140 ? -15.990 7.959 15.679 1.00 83.69 140 LEU A N 1
ATOM 1126 C CA . LEU A 1 140 ? -15.609 7.051 14.610 1.00 83.69 140 LEU A CA 1
ATOM 1127 C C . LEU A 1 140 ? -14.535 6.043 15.053 1.00 83.69 140 LEU A C 1
ATOM 1129 O O . LEU A 1 140 ? -14.557 4.907 14.593 1.00 83.69 140 LEU A O 1
ATOM 1133 N N . ILE A 1 141 ? -13.636 6.400 15.977 1.00 87.38 141 ILE A N 1
ATOM 1134 C CA . ILE A 1 141 ? -12.556 5.513 16.455 1.00 87.38 141 ILE A CA 1
ATOM 1135 C C . ILE A 1 141 ? -13.127 4.288 17.183 1.00 87.38 141 ILE A C 1
ATOM 1137 O O . ILE A 1 141 ? -12.695 3.157 16.943 1.00 87.38 141 ILE A O 1
ATOM 1141 N N . GLU A 1 142 ? -14.122 4.488 18.049 1.00 88.94 142 GLU A N 1
ATOM 1142 C CA . GLU A 1 142 ? -14.766 3.382 18.767 1.00 88.94 142 GLU A CA 1
ATOM 1143 C C . GLU A 1 142 ? -15.554 2.481 17.813 1.00 88.94 142 GLU A C 1
ATOM 1145 O O . GLU A 1 142 ? -15.440 1.252 17.873 1.00 88.94 142 GLU A O 1
ATOM 1150 N N . GLN A 1 143 ? -16.287 3.084 16.874 1.00 90.06 143 GLN A N 1
ATOM 1151 C CA . GLN A 1 143 ? -17.009 2.351 15.836 1.00 90.06 143 GLN A CA 1
ATOM 1152 C C . GLN A 1 143 ? -16.053 1.568 14.922 1.00 90.06 143 GLN A C 1
ATOM 1154 O O . GLN A 1 143 ? -16.332 0.421 14.564 1.00 90.06 143 GLN A O 1
ATOM 1159 N N . MET A 1 144 ? -14.881 2.123 14.599 1.00 89.94 144 MET A N 1
ATOM 1160 C CA . MET A 1 144 ? -13.836 1.416 13.857 1.00 89.94 144 MET A CA 1
ATOM 1161 C C . MET A 1 144 ? -13.322 0.202 14.629 1.00 89.94 144 MET A C 1
ATOM 1163 O O . MET A 1 144 ? -13.139 -0.849 14.028 1.00 89.94 144 MET A O 1
ATOM 1167 N N . GLN A 1 145 ? -13.111 0.292 15.943 1.00 92.12 145 GLN A N 1
ATOM 1168 C CA . GLN A 1 145 ? -12.685 -0.868 16.733 1.00 92.12 145 GLN A CA 1
ATOM 1169 C C . GLN A 1 145 ? -13.757 -1.965 16.774 1.00 92.12 145 GLN A C 1
ATOM 1171 O O . GLN A 1 145 ? -13.421 -3.151 16.736 1.00 92.12 145 GLN A O 1
ATOM 1176 N N . GLN A 1 146 ? -15.038 -1.594 16.826 1.00 91.38 146 GLN A N 1
ATOM 1177 C CA . GLN A 1 146 ? -16.143 -2.555 16.731 1.00 91.38 146 GLN A CA 1
ATOM 1178 C C . GLN A 1 146 ? -16.194 -3.220 15.347 1.00 91.38 146 GLN A C 1
ATOM 1180 O O . GLN A 1 146 ? -16.394 -4.432 15.250 1.00 91.38 146 GLN A O 1
ATOM 1185 N N . THR A 1 147 ? -15.941 -2.443 14.292 1.00 90.69 147 THR A N 1
ATOM 1186 C CA . THR A 1 147 ? -15.974 -2.891 12.891 1.00 90.69 147 THR A CA 1
ATOM 1187 C C . THR A 1 147 ? -14.737 -3.714 12.507 1.00 90.69 147 THR A C 1
ATOM 1189 O O . THR A 1 147 ? -14.840 -4.691 11.763 1.00 90.69 147 THR A O 1
ATOM 1192 N N . PHE A 1 148 ? -13.564 -3.376 13.045 1.00 92.81 148 PHE A N 1
ATOM 1193 C CA . PHE A 1 148 ? -12.267 -3.997 12.754 1.00 92.81 148 PHE A CA 1
ATOM 1194 C C . PHE A 1 148 ? -11.603 -4.542 14.036 1.00 92.81 148 PHE A C 1
ATOM 1196 O O . PHE A 1 148 ? -10.494 -4.142 14.400 1.00 92.81 148 PHE A O 1
ATOM 1203 N N . PRO A 1 149 ? -12.225 -5.505 14.741 1.00 94.25 149 PRO A N 1
ATOM 1204 C CA . PRO A 1 149 ? -11.759 -5.954 16.056 1.00 94.25 149 PRO A CA 1
ATOM 1205 C C . PRO A 1 149 ? -10.412 -6.695 16.035 1.00 94.25 149 PRO A C 1
ATOM 1207 O O . PRO A 1 149 ? -9.829 -6.947 17.092 1.00 94.25 149 PRO A O 1
ATOM 1210 N N . ASN A 1 150 ? -9.927 -7.087 14.853 1.00 94.88 150 ASN A N 1
ATOM 1211 C CA . ASN A 1 150 ? -8.645 -7.764 14.651 1.00 94.88 150 ASN A CA 1
ATOM 1212 C C . ASN A 1 150 ? -7.590 -6.869 13.991 1.00 94.88 150 ASN A C 1
ATOM 1214 O O . ASN A 1 150 ? -6.566 -7.384 13.538 1.00 94.88 150 ASN A O 1
ATOM 1218 N N . LEU A 1 151 ? -7.813 -5.554 13.953 1.00 94.75 151 LEU A N 1
ATOM 1219 C CA . LEU A 1 151 ? -6.874 -4.622 13.353 1.00 94.75 151 LEU A CA 1
ATOM 1220 C C . LEU A 1 151 ? -5.524 -4.658 14.084 1.00 94.75 151 LEU A C 1
ATOM 1222 O O . LEU A 1 151 ? -5.447 -4.474 15.299 1.00 94.75 151 LEU A O 1
ATOM 1226 N N . GLN A 1 152 ? -4.456 -4.919 13.331 1.00 92.44 152 GLN A N 1
ATOM 1227 C CA . GLN A 1 152 ? -3.079 -4.981 13.828 1.00 92.44 152 GLN A CA 1
ATOM 1228 C C . GLN A 1 152 ? -2.232 -3.824 13.304 1.00 92.44 152 GLN A C 1
ATOM 1230 O O . GLN A 1 152 ? -1.254 -3.446 13.946 1.00 92.44 152 GLN A O 1
ATOM 1235 N N . GLN A 1 153 ? -2.582 -3.267 12.149 1.00 91.69 153 GLN A N 1
ATOM 1236 C CA . GLN A 1 153 ? -1.883 -2.146 11.538 1.00 91.69 153 GLN A CA 1
ATOM 1237 C C . GLN A 1 153 ? -2.899 -1.091 11.107 1.00 91.69 153 GLN A C 1
ATOM 1239 O O . GLN A 1 153 ? -3.862 -1.409 10.409 1.00 91.69 153 GLN A O 1
ATOM 1244 N N . LEU A 1 154 ? -2.671 0.151 11.523 1.00 91.31 154 LEU A N 1
ATOM 1245 C CA . LEU A 1 154 ? -3.498 1.300 11.178 1.00 91.31 154 LEU A CA 1
ATOM 1246 C C . LEU A 1 154 ? -2.596 2.409 10.649 1.00 91.31 154 LEU A C 1
ATOM 1248 O O . LEU A 1 154 ? -1.683 2.849 11.343 1.00 91.31 154 LEU A O 1
ATOM 1252 N N . GLN A 1 155 ? -2.863 2.862 9.433 1.00 89.75 155 GLN A N 1
ATOM 1253 C CA . GLN A 1 155 ? -2.336 4.102 8.889 1.00 89.75 155 GLN A CA 1
ATOM 1254 C C . GLN A 1 155 ? -3.486 5.103 8.822 1.00 89.75 155 GLN A C 1
ATOM 1256 O O . GLN A 1 155 ? -4.531 4.794 8.258 1.00 89.75 155 GLN A O 1
ATOM 1261 N N . ILE A 1 156 ? -3.326 6.263 9.446 1.00 87.88 156 ILE A N 1
ATOM 1262 C CA . ILE A 1 156 ? -4.409 7.231 9.612 1.00 87.88 156 ILE A CA 1
ATOM 1263 C C . ILE A 1 156 ? -3.863 8.648 9.575 1.00 87.88 156 ILE A C 1
ATOM 1265 O O . ILE A 1 156 ? -2.789 8.916 10.116 1.00 87.88 156 ILE A O 1
ATOM 1269 N N . TYR A 1 157 ? -4.608 9.558 8.958 1.00 85.06 157 TYR A N 1
ATOM 1270 C CA . TYR A 1 157 ? -4.352 10.985 9.081 1.00 85.06 157 TYR A CA 1
ATOM 1271 C C . TYR A 1 157 ? -5.166 11.539 10.252 1.00 85.06 157 TYR A C 1
ATOM 1273 O O . TYR A 1 157 ? -6.378 11.356 10.278 1.00 85.06 157 TYR A O 1
ATOM 1281 N N . ILE A 1 158 ? -4.535 12.206 11.221 1.00 82.44 158 ILE A N 1
ATOM 1282 C CA . ILE A 1 158 ? -5.244 12.803 12.372 1.00 82.44 158 ILE A CA 1
ATOM 1283 C C . ILE A 1 158 ? -4.903 14.284 12.496 1.00 82.44 158 ILE A C 1
ATOM 1285 O O . ILE A 1 158 ? -3.746 14.683 12.338 1.00 82.44 158 ILE A O 1
ATOM 1289 N N . SER A 1 159 ? -5.899 15.109 12.806 1.00 80.44 159 SER A N 1
ATOM 1290 C CA . SER A 1 159 ? -5.704 16.552 12.989 1.00 80.44 159 SER A CA 1
ATOM 1291 C C . SER A 1 159 ? -5.069 16.911 14.334 1.00 80.44 159 SER A C 1
ATOM 1293 O O . SER A 1 159 ? -4.317 17.890 14.414 1.00 80.44 159 SER A O 1
ATOM 1295 N N . ASP A 1 160 ? -5.353 16.125 15.376 1.00 82.00 160 ASP A N 1
ATOM 1296 C CA . ASP A 1 160 ? -4.895 16.351 16.746 1.00 82.00 160 ASP A CA 1
ATOM 1297 C C . ASP A 1 160 ? -4.064 15.155 17.244 1.00 82.00 160 ASP A C 1
ATOM 1299 O O . ASP A 1 160 ? -4.402 13.992 17.047 1.00 82.00 160 ASP A O 1
ATOM 1303 N N . THR A 1 161 ? -2.922 15.433 17.874 1.00 80.44 161 THR A N 1
ATOM 1304 C CA . THR A 1 161 ? -2.068 14.398 18.471 1.00 80.44 161 THR A CA 1
ATOM 1305 C C . THR A 1 161 ? -2.664 13.822 19.755 1.00 80.44 161 THR A C 1
ATOM 1307 O O . THR A 1 161 ? -2.276 12.720 20.152 1.00 80.44 161 THR A O 1
ATOM 1310 N N . SER A 1 162 ? -3.616 14.515 20.392 1.00 80.94 162 SER A N 1
ATOM 1311 C CA . SER A 1 162 ? -4.349 13.993 21.551 1.00 80.94 162 SER A CA 1
ATOM 1312 C C . SER A 1 162 ? -5.106 12.692 21.214 1.00 80.94 162 SER A C 1
ATOM 1314 O O . SER A 1 162 ? -5.159 11.773 22.042 1.00 80.94 162 SER A O 1
ATOM 1316 N N . ASP A 1 163 ? -5.531 12.541 19.955 1.00 84.12 163 ASP A N 1
ATOM 1317 C CA . ASP A 1 163 ? -6.228 11.369 19.413 1.00 84.12 163 ASP A CA 1
ATOM 1318 C C . ASP A 1 163 ? -5.366 10.103 19.420 1.00 84.12 163 ASP A C 1
ATOM 1320 O O . ASP A 1 163 ? -5.888 8.997 19.566 1.00 84.12 163 ASP A O 1
ATOM 1324 N N . ILE A 1 164 ? -4.035 10.232 19.325 1.00 85.62 164 ILE A N 1
ATOM 1325 C CA . ILE A 1 164 ? -3.107 9.088 19.281 1.00 85.62 164 ILE A CA 1
ATOM 1326 C C . ILE A 1 164 ? -3.286 8.214 20.519 1.00 85.62 164 ILE A C 1
ATOM 1328 O O . ILE A 1 164 ? -3.418 6.993 20.423 1.00 85.62 164 ILE A O 1
ATOM 1332 N N . ASN A 1 165 ? -3.322 8.839 21.696 1.00 84.44 165 ASN A N 1
ATOM 1333 C CA . ASN A 1 165 ? -3.467 8.116 22.953 1.00 84.44 165 ASN A CA 1
ATOM 1334 C C . ASN A 1 165 ? -4.813 7.392 23.026 1.00 84.44 165 ASN A C 1
ATOM 1336 O O . ASN A 1 165 ? -4.886 6.284 23.560 1.00 84.44 165 ASN A O 1
ATOM 1340 N N . GLN A 1 166 ? -5.867 7.988 22.471 1.00 86.75 166 GLN A N 1
ATOM 1341 C CA . GLN A 1 166 ? -7.181 7.363 22.415 1.00 86.75 166 GLN A CA 1
ATOM 1342 C C . GLN A 1 166 ? -7.202 6.185 21.436 1.00 86.75 166 GLN A C 1
ATOM 1344 O O . GLN A 1 166 ? -7.708 5.120 21.790 1.00 86.75 166 GLN A O 1
ATOM 1349 N N . ILE A 1 167 ? -6.591 6.314 20.254 1.00 88.75 167 ILE A N 1
ATOM 1350 C CA . ILE A 1 167 ? -6.435 5.217 19.284 1.00 88.75 167 ILE A CA 1
ATOM 1351 C C . ILE A 1 167 ? -5.704 4.043 19.941 1.00 88.75 167 ILE A C 1
ATOM 1353 O O . ILE A 1 167 ? -6.200 2.918 19.927 1.00 88.75 167 ILE A O 1
ATOM 1357 N N . LEU A 1 168 ? -4.570 4.300 20.597 1.00 87.62 168 LEU A N 1
ATOM 1358 C CA . LEU A 1 168 ? -3.789 3.263 21.278 1.00 87.62 168 LEU A CA 1
ATOM 1359 C C . LEU A 1 168 ? -4.563 2.607 22.431 1.00 87.62 168 LEU A C 1
ATOM 1361 O O . LEU A 1 168 ? -4.453 1.400 22.654 1.00 87.62 168 LEU A O 1
ATOM 1365 N N . LYS A 1 169 ? -5.382 3.374 23.160 1.00 89.81 169 LYS A N 1
ATOM 1366 C CA . LYS A 1 169 ? -6.271 2.820 24.190 1.00 89.81 169 LYS A CA 1
ATOM 1367 C C . LYS A 1 169 ? -7.389 1.974 23.588 1.00 89.81 169 LYS A C 1
ATOM 1369 O O . LYS A 1 169 ? -7.743 0.966 24.199 1.00 89.81 169 LYS A O 1
ATOM 1374 N N . THR A 1 170 ? -7.926 2.362 22.439 1.00 92.50 170 THR A N 1
ATOM 1375 C CA . THR A 1 170 ? -9.081 1.713 21.809 1.00 92.50 170 THR A CA 1
ATOM 1376 C C . THR A 1 170 ? -8.670 0.413 21.112 1.00 92.50 170 THR A C 1
ATOM 1378 O O . THR A 1 170 ? -9.248 -0.644 21.376 1.00 92.50 170 THR A O 1
ATOM 1381 N N . PHE A 1 171 ? -7.614 0.440 20.295 1.00 92.00 171 PHE A N 1
ATOM 1382 C CA . PHE A 1 171 ? -7.179 -0.711 19.503 1.00 92.00 171 PHE A CA 1
ATOM 1383 C C . PHE A 1 171 ? -6.178 -1.600 20.249 1.00 92.00 171 PHE A C 1
ATOM 1385 O O . PHE A 1 171 ? -4.970 -1.558 20.025 1.00 92.00 171 PHE A O 1
ATOM 1392 N N . LYS A 1 172 ? -6.687 -2.491 21.109 1.00 91.56 172 LYS A N 1
ATOM 1393 C CA . LYS A 1 172 ? -5.854 -3.377 21.952 1.00 91.56 172 LYS A CA 1
ATOM 1394 C C . LYS A 1 172 ? -4.943 -4.344 21.187 1.00 91.56 172 LYS A C 1
ATOM 1396 O O . LYS A 1 172 ? -3.968 -4.829 21.752 1.00 91.56 172 LYS A O 1
ATOM 1401 N N . LYS A 1 173 ? -5.271 -4.667 19.933 1.00 92.25 173 LYS A N 1
ATOM 1402 C CA . LYS A 1 173 ? -4.490 -5.584 19.081 1.00 92.25 173 LYS A CA 1
ATOM 1403 C C . LYS A 1 173 ? -3.540 -4.860 18.125 1.00 92.25 173 LYS A C 1
ATOM 1405 O O . LYS A 1 173 ? -2.836 -5.527 17.363 1.00 92.25 173 LYS A O 1
ATOM 1410 N N . LEU A 1 174 ? -3.512 -3.527 18.164 1.00 90.44 174 LEU A N 1
ATOM 1411 C CA . LEU A 1 174 ? -2.688 -2.728 17.275 1.00 90.44 174 LEU A CA 1
ATOM 1412 C C . LEU A 1 174 ? -1.207 -2.939 17.593 1.00 90.44 174 LEU A C 1
ATOM 1414 O O . LEU A 1 174 ? -0.759 -2.764 18.722 1.00 90.44 174 LEU A O 1
ATOM 1418 N N . ARG A 1 175 ? -0.447 -3.328 16.574 1.00 87.50 175 ARG A N 1
ATOM 1419 C CA . ARG A 1 175 ? 1.009 -3.509 16.610 1.00 87.50 175 ARG A CA 1
ATOM 1420 C C . ARG A 1 175 ? 1.738 -2.373 15.905 1.00 87.50 175 ARG A C 1
ATOM 1422 O O . ARG A 1 175 ? 2.888 -2.100 16.222 1.00 87.50 175 ARG A O 1
ATOM 1429 N N . CYS A 1 176 ? 1.084 -1.737 14.934 1.00 85.81 176 CYS A N 1
ATOM 1430 C CA . CYS A 1 176 ? 1.643 -0.630 14.176 1.00 85.81 176 CYS A CA 1
ATOM 1431 C C . CYS A 1 176 ? 0.598 0.474 14.008 1.00 85.81 176 C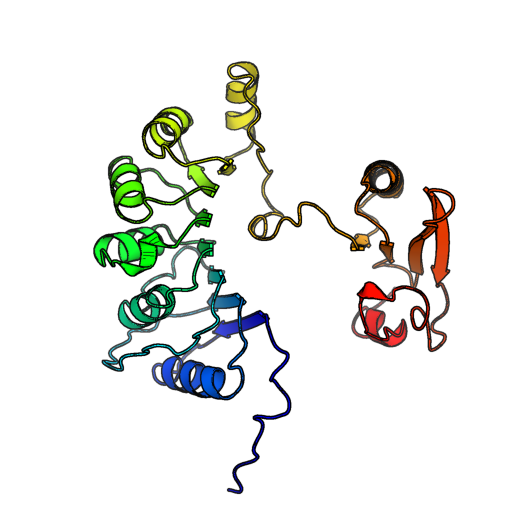YS A C 1
ATOM 1433 O O . CYS A 1 176 ? -0.496 0.224 13.503 1.00 85.81 176 CYS A O 1
ATOM 1435 N N . LEU A 1 177 ? 0.966 1.689 14.409 1.00 86.38 177 LEU A N 1
ATOM 1436 C CA . LEU A 1 177 ? 0.230 2.912 14.122 1.00 86.38 177 LEU A CA 1
ATOM 1437 C C . LEU A 1 177 ? 1.132 3.823 13.288 1.00 86.38 177 LEU A C 1
ATOM 1439 O O . LEU A 1 177 ? 2.203 4.225 13.746 1.00 86.38 177 LEU A O 1
ATOM 1443 N N . SER A 1 178 ? 0.703 4.132 12.069 1.00 84.25 178 SER A N 1
ATOM 1444 C CA . SER A 1 178 ? 1.325 5.123 11.200 1.00 84.25 178 SER A CA 1
ATOM 1445 C C . SER A 1 178 ? 0.423 6.350 11.163 1.00 84.25 178 SER A C 1
ATOM 1447 O O . SER A 1 178 ? -0.683 6.308 10.632 1.00 84.25 178 SER A O 1
ATOM 1449 N N . VAL A 1 179 ? 0.884 7.433 11.781 1.00 82.75 179 VAL A N 1
ATOM 1450 C CA . VAL A 1 179 ? 0.170 8.708 11.769 1.00 82.75 179 VAL A CA 1
ATOM 1451 C C . VAL A 1 179 ? 0.712 9.553 10.627 1.00 82.75 179 VAL A C 1
ATOM 1453 O O . VAL A 1 179 ? 1.901 9.880 10.605 1.00 82.75 179 VAL A O 1
ATOM 1456 N N . LEU A 1 180 ? -0.167 9.901 9.695 1.00 75.50 180 LEU A N 1
ATOM 1457 C CA . LEU A 1 180 ? 0.081 10.895 8.665 1.00 75.50 180 LEU A CA 1
ATOM 1458 C C . LEU A 1 180 ? -0.335 12.260 9.230 1.00 75.50 180 LEU A C 1
ATOM 1460 O O . LEU A 1 180 ? -1.459 12.436 9.691 1.00 75.50 180 LEU A O 1
ATOM 1464 N N . GLN A 1 181 ? 0.589 13.213 9.279 1.00 69.31 181 GLN A N 1
ATOM 1465 C CA . GLN A 1 181 ? 0.339 14.558 9.797 1.00 69.31 181 GLN A CA 1
ATOM 1466 C C . GLN A 1 181 ? 1.216 15.566 9.061 1.00 69.31 181 GLN A C 1
ATOM 1468 O O . GLN A 1 181 ? 2.304 15.227 8.588 1.00 69.31 181 GLN A O 1
ATOM 1473 N N . HIS A 1 182 ? 0.792 16.831 9.058 1.00 59.38 182 HIS A N 1
ATOM 1474 C CA . HIS A 1 182 ? 1.674 17.937 8.702 1.00 59.38 182 HIS A CA 1
ATOM 1475 C C . HIS A 1 182 ? 2.906 17.964 9.632 1.00 59.38 182 HIS A C 1
ATOM 1477 O O . HIS A 1 182 ? 2.790 18.086 10.853 1.00 59.38 182 HIS A O 1
ATOM 1483 N N . TYR A 1 183 ? 4.079 17.850 9.002 1.00 50.78 183 TYR A N 1
ATOM 1484 C CA . TYR A 1 183 ? 5.441 17.734 9.545 1.00 50.78 183 TYR A CA 1
ATOM 1485 C C . TYR A 1 183 ? 5.700 18.393 10.914 1.00 50.78 183 TYR A C 1
ATOM 1487 O O . TYR A 1 183 ? 6.227 17.752 11.825 1.00 50.78 183 TYR A O 1
ATOM 1495 N N . GLU A 1 184 ? 5.306 19.657 11.076 1.00 55.19 184 GLU A N 1
ATOM 1496 C CA . GLU A 1 184 ? 5.642 20.480 12.245 1.00 55.19 184 GLU A CA 1
ATOM 1497 C C . GLU A 1 184 ? 5.066 19.940 13.569 1.00 55.19 184 GLU A C 1
ATOM 1499 O O . GLU A 1 184 ? 5.696 20.063 14.619 1.00 55.19 184 GLU A O 1
ATOM 1504 N N . ARG A 1 185 ? 3.898 19.278 13.548 1.00 55.03 185 ARG A N 1
ATOM 1505 C CA . ARG A 1 185 ? 3.240 18.790 14.779 1.00 55.03 185 ARG A CA 1
ATOM 1506 C C . ARG A 1 185 ? 3.802 17.459 15.291 1.00 55.03 185 ARG A C 1
ATOM 1508 O O . ARG A 1 185 ? 3.889 17.258 16.503 1.00 55.03 185 ARG A O 1
ATOM 1515 N N . LEU A 1 186 ? 4.249 16.576 14.394 1.00 56.56 186 LEU A N 1
ATOM 1516 C CA . LEU A 1 186 ? 4.813 15.266 14.758 1.00 56.56 186 LEU A CA 1
ATOM 1517 C C . LEU A 1 186 ? 6.183 15.374 15.438 1.00 56.56 186 LEU A C 1
ATOM 1519 O O . LEU A 1 186 ? 6.529 14.529 16.268 1.00 56.56 186 LEU A O 1
ATOM 1523 N N . LYS A 1 187 ? 6.964 16.404 15.093 1.00 53.41 187 LYS A N 1
ATOM 1524 C CA . LYS A 1 187 ? 8.304 16.625 15.646 1.00 53.41 187 LYS A CA 1
ATOM 1525 C C . LYS A 1 187 ? 8.260 16.864 17.161 1.00 53.41 187 LYS A C 1
ATOM 1527 O O . LYS A 1 187 ? 8.942 16.161 17.903 1.00 53.41 187 LYS A O 1
ATOM 1532 N N . LEU A 1 188 ? 7.383 17.762 17.617 1.00 56.34 188 LEU A N 1
ATOM 1533 C CA . LEU A 1 188 ? 7.216 18.105 19.037 1.00 56.34 188 LEU A CA 1
ATOM 1534 C C . LEU A 1 188 ? 6.720 16.919 19.880 1.00 56.34 188 LEU A C 1
ATOM 1536 O O . LEU A 1 188 ? 7.191 16.700 20.994 1.00 56.34 188 LEU A O 1
ATOM 1540 N N . TRP A 1 189 ? 5.800 16.110 19.346 1.00 59.44 189 TRP A N 1
ATOM 1541 C CA . TRP A 1 189 ? 5.268 14.952 20.072 1.00 59.44 189 TRP A CA 1
ATOM 1542 C C . TRP A 1 189 ? 6.308 13.833 20.250 1.00 59.44 189 TRP A C 1
ATOM 1544 O O . TRP A 1 189 ? 6.363 13.200 21.308 1.00 59.44 189 TRP A O 1
ATOM 1554 N N . ARG A 1 190 ? 7.163 13.604 19.241 1.00 58.19 190 ARG A N 1
ATOM 1555 C CA . ARG A 1 190 ? 8.252 12.610 19.288 1.00 58.19 190 ARG A CA 1
ATOM 1556 C C . ARG A 1 190 ? 9.292 12.917 20.355 1.00 58.19 190 ARG A C 1
ATOM 1558 O O . ARG A 1 190 ? 9.760 12.001 21.026 1.00 58.19 190 ARG A O 1
ATOM 1565 N N . GLU A 1 191 ? 9.638 14.189 20.516 1.00 56.16 191 GLU A N 1
ATOM 1566 C CA . GLU A 1 191 ? 10.586 14.633 21.543 1.00 56.16 191 GLU A CA 1
ATOM 1567 C C . GLU A 1 191 ? 10.072 14.318 22.958 1.00 56.16 191 GLU A C 1
ATOM 1569 O O . GLU A 1 191 ? 10.862 14.033 23.858 1.00 56.16 191 GLU A O 1
ATOM 1574 N N . GLN A 1 192 ? 8.748 14.270 23.130 1.00 54.66 192 GLN A N 1
ATOM 1575 C CA . GLN A 1 192 ? 8.082 13.982 24.400 1.00 54.66 192 GLN A CA 1
ATOM 1576 C C . GLN A 1 192 ? 7.791 12.484 24.619 1.00 54.66 192 GLN A C 1
ATOM 1578 O O . GLN A 1 192 ? 7.715 12.043 25.764 1.00 54.66 192 GLN A O 1
ATOM 1583 N N . ASN A 1 193 ? 7.660 11.678 23.555 1.00 53.50 193 ASN A N 1
ATOM 1584 C CA . ASN A 1 193 ? 7.199 10.284 23.631 1.00 53.50 193 ASN A CA 1
ATOM 1585 C C . ASN A 1 193 ? 8.148 9.324 22.884 1.00 53.50 193 ASN A C 1
ATOM 1587 O O . ASN A 1 193 ? 7.975 9.033 21.703 1.00 53.50 193 ASN A O 1
ATOM 1591 N N . ARG A 1 194 ? 9.146 8.778 23.595 1.00 47.12 194 ARG A N 1
ATOM 1592 C CA . ARG A 1 194 ? 10.249 7.940 23.059 1.00 47.12 194 ARG A CA 1
ATOM 1593 C C . ARG A 1 194 ? 9.877 6.517 22.594 1.00 47.12 194 ARG A C 1
ATOM 1595 O O . ARG A 1 194 ? 10.769 5.700 22.375 1.00 47.12 194 ARG A O 1
ATOM 1602 N N . THR A 1 195 ? 8.598 6.181 22.439 1.00 45.16 195 THR A N 1
ATOM 1603 C CA . THR A 1 195 ? 8.209 4.832 21.982 1.00 45.16 195 THR A CA 1
ATOM 1604 C C . THR A 1 195 ? 8.215 4.792 20.452 1.00 45.16 195 THR A C 1
ATOM 1606 O O . THR A 1 195 ? 7.700 5.701 19.806 1.00 45.16 195 THR A O 1
ATOM 1609 N N . ILE A 1 196 ? 8.851 3.776 19.863 1.00 44.16 196 ILE A N 1
ATOM 1610 C CA . ILE A 1 196 ? 9.130 3.693 18.421 1.00 44.16 196 ILE A CA 1
ATOM 1611 C C . ILE A 1 196 ? 7.818 3.590 17.625 1.00 44.16 196 ILE A C 1
ATOM 1613 O O . ILE A 1 196 ? 7.229 2.519 17.511 1.00 44.16 196 ILE A O 1
ATOM 1617 N N . TYR A 1 197 ? 7.407 4.708 17.023 1.00 48.28 197 TYR A N 1
ATOM 1618 C CA . TYR A 1 197 ? 6.366 4.779 15.999 1.00 48.28 197 TYR A CA 1
ATOM 1619 C C . TYR A 1 197 ? 6.973 5.329 14.698 1.00 48.28 197 TYR A C 1
ATOM 1621 O O . TYR A 1 197 ? 7.619 6.390 14.666 1.00 48.28 197 TYR A O 1
ATOM 1629 N N . ARG A 1 198 ? 6.813 4.569 13.607 1.00 43.72 198 ARG A N 1
ATOM 1630 C CA . ARG A 1 198 ? 7.333 4.914 12.277 1.00 43.72 198 ARG A CA 1
ATOM 1631 C C . ARG A 1 198 ? 6.410 5.961 11.652 1.00 43.72 198 ARG A C 1
ATOM 1633 O O . ARG A 1 198 ? 5.368 5.630 11.098 1.00 43.72 198 ARG A O 1
ATOM 1640 N N . THR A 1 199 ? 6.789 7.230 11.772 1.00 43.19 199 THR A N 1
ATOM 1641 C CA . THR A 1 199 ? 6.165 8.312 10.995 1.00 43.19 199 THR A CA 1
ATOM 1642 C C . THR A 1 199 ? 6.779 8.306 9.599 1.00 43.19 199 THR A C 1
ATOM 1644 O O . THR A 1 199 ? 7.995 8.149 9.459 1.00 43.19 199 THR A O 1
ATOM 1647 N N . THR A 1 200 ? 5.940 8.412 8.578 1.00 41.53 200 THR A N 1
ATOM 1648 C CA . THR A 1 200 ? 6.345 8.498 7.173 1.00 41.53 200 THR A CA 1
ATOM 1649 C C . THR A 1 200 ? 5.907 9.857 6.650 1.00 41.53 200 THR A C 1
ATOM 1651 O O . THR A 1 200 ? 4.752 10.231 6.827 1.00 41.53 200 THR A O 1
ATOM 1654 N N . TYR A 1 201 ? 6.837 10.599 6.055 1.00 44.62 201 TYR A N 1
ATOM 1655 C CA . TYR A 1 201 ? 6.612 11.959 5.567 1.00 44.62 201 TYR A CA 1
ATOM 1656 C C . TYR A 1 201 ? 5.831 11.978 4.230 1.00 44.62 201 TYR A C 1
ATOM 1658 O O . TYR A 1 201 ? 6.102 11.168 3.339 1.00 44.62 201 TYR A O 1
ATOM 1666 N N . ASP A 1 202 ? 4.871 12.909 4.105 1.00 46.88 202 ASP A N 1
ATOM 1667 C CA . ASP A 1 202 ? 4.187 13.338 2.861 1.00 46.88 202 ASP A CA 1
ATOM 1668 C C . ASP A 1 202 ? 5.232 13.846 1.842 1.00 46.88 202 ASP A C 1
ATOM 1670 O O . ASP A 1 202 ? 6.179 14.518 2.230 1.00 46.88 202 ASP A O 1
ATOM 1674 N N . ASN A 1 203 ? 5.221 13.573 0.533 1.00 37.03 203 ASN A N 1
ATOM 1675 C CA . ASN A 1 203 ? 4.120 13.414 -0.425 1.00 37.03 203 ASN A CA 1
ATOM 1676 C C . ASN A 1 203 ? 4.233 12.139 -1.299 1.00 37.03 203 ASN A C 1
ATOM 1678 O O . ASN A 1 203 ? 3.451 11.955 -2.231 1.00 37.03 203 ASN A O 1
ATOM 1682 N N . ALA A 1 204 ? 5.205 11.258 -1.036 1.00 40.38 204 ALA A N 1
ATOM 1683 C CA . ALA A 1 204 ? 5.481 10.089 -1.884 1.00 40.38 204 ALA A CA 1
ATOM 1684 C C . ALA A 1 204 ? 4.904 8.762 -1.346 1.00 40.38 204 ALA A C 1
ATOM 1686 O O . ALA A 1 204 ? 4.733 7.816 -2.112 1.00 40.38 204 ALA A O 1
ATOM 1687 N N . CYS A 1 205 ? 4.556 8.664 -0.053 1.00 41.75 205 CYS A N 1
ATOM 1688 C CA . CYS A 1 205 ? 4.150 7.388 0.558 1.00 41.75 205 CYS A CA 1
ATOM 1689 C C . CYS A 1 205 ? 2.633 7.187 0.700 1.00 41.75 205 CYS A C 1
ATOM 1691 O O . CYS A 1 205 ? 2.159 6.629 1.690 1.00 41.75 205 CYS A O 1
ATOM 1693 N N . ARG A 1 206 ? 1.856 7.533 -0.336 1.00 42.84 206 ARG A N 1
ATOM 1694 C CA . ARG A 1 206 ? 0.465 7.045 -0.473 1.00 42.84 206 ARG A CA 1
ATOM 1695 C C . ARG A 1 206 ? 0.387 5.517 -0.699 1.00 42.84 206 ARG A C 1
ATOM 1697 O O . ARG A 1 206 ? -0.700 4.953 -0.712 1.00 42.84 206 ARG A O 1
ATOM 1704 N N . PHE A 1 207 ? 1.535 4.838 -0.817 1.00 43.59 207 PHE A N 1
ATOM 1705 C CA . PHE A 1 207 ? 1.678 3.394 -1.066 1.00 43.59 207 PHE A CA 1
ATOM 1706 C C . PHE A 1 207 ? 2.299 2.594 0.097 1.00 43.59 207 PHE A C 1
ATOM 1708 O O . PHE A 1 207 ? 2.644 1.424 -0.068 1.00 43.59 207 PHE A O 1
ATOM 1715 N N . CYS A 1 208 ? 2.409 3.181 1.294 1.00 45.94 208 CYS A N 1
ATOM 1716 C CA . CYS A 1 208 ? 2.999 2.544 2.483 1.00 45.94 208 CYS A CA 1
ATOM 1717 C C . CYS A 1 208 ? 2.290 1.233 2.935 1.00 45.94 208 CYS A C 1
ATOM 1719 O O . CYS A 1 208 ? 2.801 0.502 3.783 1.00 45.94 208 CYS A O 1
ATOM 1721 N N . ALA A 1 209 ? 1.156 0.870 2.328 1.00 45.25 209 ALA A N 1
ATOM 1722 C CA . ALA A 1 209 ? 0.468 -0.402 2.531 1.00 45.25 209 ALA A CA 1
ATOM 1723 C C . ALA A 1 209 ? 1.201 -1.641 2.000 1.00 45.25 209 ALA A C 1
ATOM 1725 O O . ALA A 1 209 ? 0.797 -2.753 2.318 1.00 45.25 209 ALA A O 1
ATOM 1726 N N . ASN A 1 210 ? 2.276 -1.485 1.227 1.00 50.97 210 ASN A N 1
ATOM 1727 C CA . ASN A 1 210 ? 3.050 -2.600 0.674 1.00 50.97 210 ASN A CA 1
ATOM 1728 C C . ASN A 1 210 ? 4.539 -2.522 1.044 1.00 50.97 210 ASN A C 1
ATOM 1730 O O . ASN A 1 210 ? 5.390 -2.873 0.232 1.00 50.97 210 ASN A O 1
ATOM 1734 N N . ILE A 1 211 ? 4.880 -2.063 2.255 1.00 59.22 211 ILE A N 1
ATOM 1735 C CA . ILE A 1 211 ? 6.272 -2.145 2.718 1.00 59.22 211 ILE A CA 1
ATOM 1736 C C . ILE A 1 211 ? 6.656 -3.626 2.819 1.00 59.22 211 ILE A C 1
ATOM 1738 O O . ILE A 1 211 ? 6.076 -4.389 3.592 1.00 59.22 211 ILE A O 1
ATOM 1742 N N . VAL A 1 212 ? 7.616 -4.033 1.992 1.00 65.88 212 VAL A N 1
ATOM 1743 C CA . VAL A 1 212 ? 8.216 -5.364 2.032 1.00 65.88 212 VAL A CA 1
ATOM 1744 C C . VAL A 1 212 ? 9.293 -5.338 3.113 1.00 65.88 212 VAL A C 1
ATOM 1746 O O . VAL A 1 212 ? 10.328 -4.706 2.933 1.00 65.88 212 VAL A O 1
ATOM 1749 N N . ASP A 1 213 ? 9.058 -6.015 4.239 1.00 70.00 213 ASP A N 1
ATOM 1750 C CA . ASP A 1 213 ? 9.980 -6.010 5.393 1.00 70.00 213 ASP A CA 1
ATOM 1751 C C . ASP A 1 213 ? 11.324 -6.703 5.110 1.00 70.00 213 ASP A C 1
ATOM 1753 O O . ASP A 1 213 ? 12.313 -6.482 5.809 1.00 70.00 213 ASP A O 1
ATOM 1757 N N . LYS A 1 214 ? 11.361 -7.581 4.103 1.00 82.19 214 LYS A N 1
ATOM 1758 C CA . LYS A 1 214 ? 12.544 -8.357 3.710 1.00 82.19 214 LYS A CA 1
ATOM 1759 C C . LYS A 1 214 ? 12.684 -8.379 2.187 1.00 82.19 214 LYS A C 1
ATOM 1761 O O . LYS A 1 214 ? 12.420 -9.417 1.577 1.00 82.19 214 LYS A O 1
ATOM 1766 N N . PRO A 1 215 ? 12.999 -7.237 1.557 1.00 88.12 215 PRO A N 1
ATOM 1767 C CA . PRO A 1 215 ? 13.088 -7.172 0.111 1.00 88.12 215 PRO A CA 1
ATOM 1768 C C . PRO A 1 215 ? 14.303 -7.970 -0.350 1.00 88.12 215 PRO A C 1
ATOM 1770 O O . PRO A 1 215 ? 15.403 -7.801 0.163 1.00 88.12 215 PRO A O 1
ATOM 1773 N N . SER A 1 216 ? 14.100 -8.839 -1.330 1.00 89.44 216 SER A N 1
ATOM 1774 C CA . SER A 1 216 ? 15.170 -9.553 -2.031 1.00 89.44 216 SER A CA 1
ATOM 1775 C C . SER A 1 216 ? 15.700 -8.768 -3.233 1.00 89.44 216 SER A C 1
ATOM 1777 O O . SER A 1 216 ? 16.845 -8.969 -3.638 1.00 89.44 216 SER A O 1
ATOM 1779 N N . LEU A 1 217 ? 14.892 -7.842 -3.752 1.00 89.62 217 LEU A N 1
ATOM 1780 C CA . LEU A 1 217 ? 15.201 -6.938 -4.850 1.00 89.62 217 LEU A CA 1
ATOM 1781 C C . LEU A 1 217 ? 14.659 -5.540 -4.534 1.00 89.62 217 LEU A C 1
ATOM 1783 O O . LEU A 1 217 ? 13.512 -5.399 -4.109 1.00 89.62 217 LEU A O 1
ATOM 1787 N N . ILE A 1 218 ? 15.471 -4.520 -4.790 1.00 89.62 218 ILE A N 1
ATOM 1788 C CA . ILE A 1 218 ? 15.053 -3.116 -4.845 1.00 89.62 218 ILE A CA 1
ATOM 1789 C C . ILE A 1 218 ? 15.433 -2.583 -6.226 1.00 89.62 218 ILE A C 1
ATOM 1791 O O . ILE A 1 218 ? 16.538 -2.841 -6.696 1.00 89.62 218 ILE A O 1
ATOM 1795 N N . ILE A 1 219 ? 14.521 -1.853 -6.867 1.00 89.75 219 ILE A N 1
ATOM 1796 C CA . ILE A 1 219 ? 14.780 -1.129 -8.115 1.00 89.75 219 ILE A CA 1
ATOM 1797 C C . ILE A 1 219 ? 14.544 0.353 -7.835 1.00 89.75 219 ILE A C 1
ATOM 1799 O O . ILE A 1 219 ? 13.460 0.723 -7.384 1.00 89.75 219 ILE A O 1
ATOM 1803 N N . GLU A 1 220 ? 15.542 1.189 -8.094 1.00 88.44 220 GLU A N 1
ATOM 1804 C CA . GLU A 1 220 ? 15.467 2.638 -7.932 1.00 88.44 220 GLU A CA 1
ATOM 1805 C C . GLU A 1 220 ? 15.685 3.333 -9.277 1.00 88.44 220 GLU A C 1
ATOM 1807 O O . GLU A 1 220 ? 16.656 3.066 -9.981 1.00 88.44 220 GLU A O 1
ATOM 1812 N N . ILE A 1 221 ? 14.772 4.236 -9.634 1.00 87.25 221 ILE A N 1
ATOM 1813 C CA . ILE A 1 221 ? 14.913 5.109 -10.802 1.00 87.25 221 ILE A CA 1
ATOM 1814 C C . ILE A 1 221 ? 15.380 6.469 -10.289 1.00 87.25 221 ILE A C 1
ATOM 1816 O O . ILE A 1 221 ? 14.688 7.073 -9.469 1.00 87.25 221 ILE A O 1
ATOM 1820 N N . TYR A 1 222 ? 16.531 6.949 -10.757 1.00 81.75 222 TYR A N 1
ATOM 1821 C CA . TYR A 1 222 ? 17.112 8.211 -10.294 1.00 81.75 222 TYR A CA 1
ATOM 1822 C C . TYR A 1 222 ? 17.210 9.252 -11.417 1.00 81.75 222 TYR A C 1
ATOM 1824 O O . TYR A 1 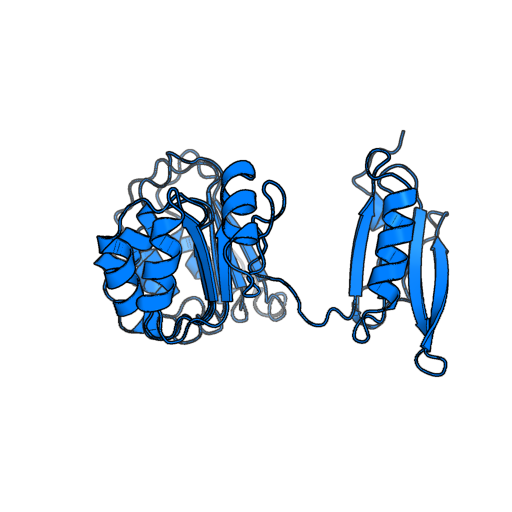222 ? 17.508 8.927 -12.566 1.00 81.75 222 TYR A O 1
ATOM 1832 N N . SER A 1 223 ? 16.989 10.514 -11.042 1.00 75.75 223 SER A N 1
ATOM 1833 C CA . SER A 1 223 ? 17.132 11.726 -11.869 1.00 75.75 223 SER A CA 1
ATOM 1834 C C . SER A 1 223 ? 18.292 12.606 -11.379 1.00 75.75 223 SER A C 1
ATOM 1836 O O . SER A 1 223 ? 18.840 12.348 -10.307 1.00 75.75 223 SER A O 1
ATOM 1838 N N . HIS A 1 224 ? 18.637 13.682 -12.091 1.00 66.12 224 HIS A N 1
ATOM 1839 C CA . HIS A 1 224 ? 19.678 14.642 -11.692 1.00 66.12 224 HIS A CA 1
ATOM 1840 C C . HIS A 1 224 ? 19.436 15.235 -10.302 1.00 66.12 224 HIS A C 1
ATOM 1842 O O . HIS A 1 224 ? 20.373 15.504 -9.554 1.00 66.12 224 HIS A O 1
ATOM 1848 N N . SER A 1 225 ? 18.161 15.454 -9.960 1.00 63.41 225 SER A N 1
ATOM 1849 C CA . SER A 1 225 ? 17.765 16.082 -8.695 1.00 63.41 225 SER A CA 1
ATOM 1850 C C . SER A 1 225 ? 17.936 15.158 -7.484 1.00 63.41 225 SER A C 1
ATOM 1852 O O . SER A 1 225 ? 18.151 15.638 -6.373 1.00 63.41 225 SER A O 1
ATOM 1854 N N . SER A 1 226 ? 17.909 13.839 -7.700 1.00 61.78 226 SER A N 1
ATOM 1855 C CA . SER A 1 226 ? 18.387 12.841 -6.740 1.00 61.78 226 SER A CA 1
ATOM 1856 C C . SER A 1 226 ? 19.908 12.763 -6.854 1.00 61.78 226 SER A C 1
ATOM 1858 O O . SER A 1 226 ? 20.461 12.085 -7.716 1.00 61.78 226 SER A O 1
ATOM 1860 N N . ASN A 1 227 ? 20.570 13.552 -6.014 1.00 59.00 227 ASN A N 1
ATOM 1861 C CA . ASN A 1 227 ? 22.005 13.797 -6.035 1.00 59.00 227 ASN A CA 1
ATOM 1862 C C . ASN A 1 227 ? 22.797 12.472 -6.020 1.00 59.00 227 ASN A C 1
ATOM 1864 O O . ASN A 1 227 ? 22.448 11.554 -5.280 1.00 59.00 227 ASN A O 1
ATOM 1868 N N . GLN A 1 228 ? 23.904 12.368 -6.768 1.00 62.75 228 GLN A N 1
ATOM 1869 C CA . GLN A 1 228 ? 24.748 11.154 -6.781 1.00 62.75 228 GLN A CA 1
ATOM 1870 C C . GLN A 1 228 ? 25.187 10.720 -5.370 1.00 62.75 228 GLN A C 1
ATOM 1872 O O . GLN A 1 228 ? 25.396 9.534 -5.115 1.00 62.75 228 GLN A O 1
ATOM 1877 N N . ARG A 1 229 ? 25.292 11.679 -4.443 1.00 65.12 229 ARG A N 1
ATOM 1878 C CA . ARG A 1 229 ? 25.591 11.435 -3.030 1.00 65.12 229 ARG A CA 1
ATOM 1879 C C . ARG A 1 229 ? 24.503 10.608 -2.329 1.00 65.12 229 ARG A C 1
ATOM 1881 O O . ARG A 1 229 ? 24.851 9.658 -1.633 1.00 65.12 229 ARG A O 1
ATOM 1888 N N . ASP A 1 230 ? 23.225 10.887 -2.581 1.00 69.81 230 ASP A N 1
ATOM 1889 C CA . ASP A 1 230 ? 22.102 10.162 -1.967 1.00 69.81 230 ASP A CA 1
ATOM 1890 C C . ASP A 1 230 ? 22.104 8.691 -2.393 1.00 69.81 230 ASP A C 1
ATOM 1892 O O . ASP A 1 230 ? 21.839 7.799 -1.589 1.00 69.81 230 ASP A O 1
ATOM 1896 N N . ASN A 1 231 ? 22.473 8.417 -3.647 1.00 72.12 231 ASN A N 1
ATOM 1897 C CA . ASN A 1 231 ? 22.562 7.051 -4.162 1.00 72.12 231 ASN A CA 1
ATOM 1898 C C . ASN A 1 231 ? 23.698 6.256 -3.503 1.00 72.12 231 ASN A C 1
ATOM 1900 O O . ASN A 1 231 ? 23.544 5.059 -3.263 1.00 72.12 231 ASN A O 1
ATOM 1904 N N . ILE A 1 232 ? 24.824 6.901 -3.178 1.00 80.75 232 ILE A N 1
ATOM 1905 C CA . ILE A 1 232 ? 25.944 6.254 -2.477 1.00 80.75 232 ILE A CA 1
ATOM 1906 C C . ILE A 1 232 ? 25.540 5.891 -1.046 1.00 80.75 232 ILE A C 1
ATOM 1908 O O . ILE A 1 232 ? 25.804 4.774 -0.595 1.00 80.75 232 ILE A O 1
ATOM 1912 N N . GLU A 1 233 ? 24.886 6.816 -0.343 1.00 84.56 233 GLU A N 1
ATOM 1913 C CA . GLU A 1 233 ? 24.437 6.612 1.036 1.00 84.56 233 GLU A CA 1
ATOM 1914 C C . GLU A 1 233 ? 23.358 5.523 1.116 1.00 84.56 233 GLU A C 1
ATOM 1916 O O . GLU A 1 233 ? 23.507 4.567 1.883 1.00 84.56 233 GLU A O 1
ATOM 1921 N N . LYS A 1 234 ? 22.342 5.582 0.243 1.00 85.12 234 LYS A N 1
ATOM 1922 C CA . LYS A 1 234 ? 21.308 4.540 0.129 1.00 85.12 234 LYS A CA 1
ATOM 1923 C C . LYS A 1 234 ? 21.892 3.183 -0.236 1.00 85.12 234 LYS A C 1
ATOM 1925 O O . LYS A 1 234 ? 21.531 2.184 0.375 1.00 85.12 234 LYS A O 1
ATOM 1930 N N . LEU A 1 235 ? 22.826 3.122 -1.189 1.00 86.69 235 LEU A N 1
ATOM 1931 C CA . LEU A 1 235 ? 23.498 1.873 -1.551 1.00 86.69 235 LEU A CA 1
ATOM 1932 C C . LEU A 1 235 ? 24.223 1.271 -0.343 1.00 86.69 235 LEU A C 1
ATOM 1934 O O . LEU A 1 235 ? 24.124 0.067 -0.111 1.00 86.69 235 LEU A O 1
ATOM 1938 N N . ALA A 1 236 ? 24.956 2.083 0.424 1.00 88.81 236 ALA A N 1
ATOM 1939 C CA . ALA A 1 236 ? 25.635 1.616 1.627 1.00 88.81 236 ALA A CA 1
ATOM 1940 C C . ALA A 1 236 ? 24.635 1.056 2.651 1.00 88.81 236 ALA A C 1
ATOM 1942 O O . ALA A 1 236 ? 24.852 -0.041 3.167 1.00 88.81 236 ALA A O 1
ATOM 1943 N N . GLU A 1 237 ? 23.519 1.751 2.879 1.00 89.50 237 GLU A N 1
ATOM 1944 C CA . GLU A 1 237 ? 22.447 1.300 3.768 1.00 89.50 237 GLU A CA 1
ATOM 1945 C C . GLU A 1 237 ? 21.799 -0.003 3.270 1.00 89.50 237 GLU A C 1
ATOM 1947 O O . GLU A 1 237 ? 21.733 -0.991 4.005 1.00 89.50 237 GLU A O 1
ATOM 1952 N N . TYR A 1 238 ? 21.406 -0.076 1.999 1.00 90.50 238 TYR A N 1
ATOM 1953 C CA . TYR A 1 238 ? 20.803 -1.264 1.392 1.00 90.50 238 TYR A CA 1
ATOM 1954 C C . TYR A 1 238 ? 21.728 -2.482 1.440 1.00 90.50 238 TYR A C 1
ATOM 1956 O O . TYR A 1 238 ? 21.271 -3.595 1.711 1.00 90.50 238 TYR A O 1
ATOM 1964 N N . LYS A 1 239 ? 23.046 -2.291 1.306 1.00 90.00 239 LYS A N 1
ATOM 1965 C CA . LYS A 1 239 ? 24.032 -3.372 1.465 1.00 90.00 239 LYS A CA 1
ATOM 1966 C C . LYS A 1 239 ? 24.030 -3.998 2.863 1.00 90.00 239 LYS A C 1
ATOM 1968 O O . LYS A 1 239 ? 24.397 -5.173 2.987 1.00 90.00 239 LYS A O 1
ATOM 1973 N N . THR A 1 240 ? 23.579 -3.277 3.893 1.00 90.88 240 THR A N 1
ATOM 1974 C CA . THR A 1 240 ? 23.416 -3.817 5.257 1.00 90.88 240 THR A CA 1
ATOM 1975 C C . THR A 1 240 ? 22.167 -4.691 5.417 1.00 90.88 240 THR A C 1
ATOM 1977 O O . THR A 1 240 ? 22.111 -5.519 6.327 1.00 90.88 240 THR A O 1
ATOM 1980 N N . THR A 1 241 ? 21.191 -4.592 4.506 1.00 89.50 241 THR A N 1
ATOM 1981 C CA . THR A 1 241 ? 19.951 -5.380 4.562 1.00 89.50 241 THR A CA 1
ATOM 1982 C C . THR A 1 241 ? 20.219 -6.833 4.173 1.00 89.50 241 THR A C 1
ATOM 1984 O O . THR A 1 241 ? 20.473 -7.146 3.009 1.00 89.50 241 THR A O 1
ATOM 1987 N N . SER A 1 242 ? 20.149 -7.747 5.144 1.00 90.06 242 SER A N 1
ATOM 1988 C CA . SER A 1 242 ? 20.536 -9.159 4.971 1.00 90.06 242 SER A CA 1
ATOM 1989 C C . SER A 1 242 ? 19.668 -9.944 3.984 1.00 90.06 242 SER A C 1
ATOM 1991 O O . SER A 1 242 ? 20.151 -10.889 3.368 1.00 90.06 242 SER A O 1
ATOM 1993 N N . SER A 1 243 ? 18.403 -9.554 3.820 1.00 88.12 243 SER A N 1
ATOM 1994 C CA . SER A 1 243 ? 17.476 -10.179 2.868 1.00 88.12 243 SER A CA 1
ATOM 1995 C C . SER A 1 243 ? 17.705 -9.742 1.421 1.00 88.12 243 SER A C 1
ATOM 1997 O O . SER A 1 243 ? 17.312 -10.469 0.509 1.00 88.12 243 SER A O 1
ATOM 1999 N N . LEU A 1 244 ? 18.370 -8.604 1.209 1.00 92.50 244 LEU A N 1
ATOM 2000 C CA . LEU A 1 244 ? 18.547 -8.014 -0.108 1.00 92.50 244 LEU A CA 1
ATOM 2001 C C . LEU A 1 244 ? 19.632 -8.747 -0.892 1.00 92.50 244 LEU A C 1
ATOM 2003 O O . LEU A 1 244 ? 20.785 -8.825 -0.458 1.00 92.50 244 LEU A O 1
ATOM 2007 N N . GLN A 1 245 ? 19.254 -9.270 -2.055 1.00 91.81 245 GLN A N 1
ATOM 2008 C CA . GLN A 1 245 ? 20.143 -9.985 -2.971 1.00 91.81 245 GLN A CA 1
ATOM 2009 C C . GLN A 1 245 ? 20.502 -9.134 -4.188 1.00 91.81 245 GLN A C 1
ATOM 2011 O O . GLN A 1 245 ? 21.614 -9.246 -4.701 1.00 91.81 245 GLN A O 1
ATOM 2016 N N . PHE A 1 246 ? 19.580 -8.272 -4.615 1.00 90.69 246 PHE A N 1
ATOM 2017 C CA . PHE A 1 246 ? 19.725 -7.429 -5.792 1.00 90.69 246 PHE A CA 1
ATOM 2018 C C . PHE A 1 246 ? 19.314 -5.996 -5.478 1.00 90.69 246 PHE A C 1
ATOM 2020 O O . PHE A 1 246 ? 18.290 -5.751 -4.843 1.00 90.69 246 PHE A O 1
ATOM 2027 N N . TYR A 1 247 ? 20.097 -5.046 -5.961 1.00 91.94 247 TYR A N 1
ATOM 2028 C CA . TYR A 1 247 ? 19.730 -3.643 -5.984 1.00 91.94 247 TYR A CA 1
ATOM 2029 C C . TYR A 1 247 ? 20.044 -3.094 -7.367 1.00 91.94 247 TYR A C 1
ATOM 2031 O O . TYR A 1 247 ? 21.184 -3.168 -7.817 1.00 91.94 247 TYR A O 1
ATOM 2039 N N . VAL A 1 248 ? 19.017 -2.617 -8.057 1.00 89.12 248 VAL A N 1
ATOM 2040 C CA . VAL A 1 248 ? 19.107 -2.139 -9.433 1.00 89.12 248 VAL A CA 1
ATOM 2041 C C . VAL A 1 248 ? 18.880 -0.644 -9.432 1.00 89.12 248 VAL A C 1
ATOM 2043 O O . VAL A 1 248 ? 17.870 -0.184 -8.902 1.00 89.12 248 VAL A O 1
ATOM 2046 N N . THR A 1 249 ? 19.777 0.104 -10.054 1.00 89.56 249 THR A N 1
ATOM 2047 C CA . THR A 1 249 ? 19.564 1.524 -10.323 1.00 89.56 249 THR A CA 1
ATOM 2048 C C . THR A 1 249 ? 19.324 1.722 -11.811 1.00 89.56 249 THR A C 1
ATOM 2050 O O . THR A 1 249 ? 19.956 1.081 -12.647 1.00 89.56 249 THR A O 1
ATOM 2053 N N . VAL A 1 250 ? 18.387 2.599 -12.152 1.00 88.31 250 VAL A N 1
ATOM 2054 C CA . VAL A 1 250 ? 18.072 2.975 -13.531 1.00 88.31 250 VAL A CA 1
ATOM 2055 C C . VAL A 1 250 ? 18.167 4.489 -13.630 1.00 88.31 250 VAL A C 1
ATOM 2057 O O . VAL A 1 250 ? 17.423 5.212 -12.966 1.00 88.31 250 VAL A O 1
ATOM 2060 N N . SER A 1 251 ? 19.081 4.985 -14.458 1.00 87.25 251 SER A N 1
ATOM 2061 C CA . SER A 1 251 ? 19.162 6.415 -14.745 1.00 87.25 251 SER A CA 1
ATOM 2062 C C . SER A 1 251 ? 17.984 6.827 -15.620 1.00 87.25 251 SER A C 1
ATOM 2064 O O . SER A 1 251 ? 17.755 6.220 -16.664 1.00 87.25 251 SER A O 1
ATOM 2066 N N . SER A 1 252 ? 17.260 7.881 -15.246 1.00 86.06 252 SER A N 1
ATOM 2067 C CA . SER A 1 252 ? 16.217 8.459 -16.102 1.00 86.06 252 SER A CA 1
ATOM 2068 C C . SER A 1 252 ? 16.765 9.395 -17.187 1.00 86.06 252 SER A C 1
ATOM 2070 O O . SER A 1 252 ? 15.999 9.865 -18.020 1.00 86.06 252 SER A O 1
ATOM 2072 N N . GLU A 1 253 ? 18.064 9.701 -17.165 1.00 84.38 253 GLU A N 1
ATOM 2073 C CA . GLU A 1 253 ? 18.689 10.748 -17.997 1.00 84.38 253 GLU A CA 1
ATOM 2074 C C . GLU A 1 253 ? 19.749 10.218 -18.946 1.00 84.38 253 GLU A C 1
ATOM 2076 O O . GLU A 1 253 ? 20.024 10.808 -19.985 1.00 84.38 253 GLU A O 1
ATOM 2081 N N . SER A 1 254 ? 20.337 9.081 -18.602 1.00 86.88 254 SER A N 1
ATOM 2082 C CA . SER A 1 254 ? 21.279 8.375 -19.449 1.00 86.88 254 SER A CA 1
ATOM 2083 C C . SER A 1 254 ? 20.820 6.936 -19.599 1.00 86.88 254 SER A C 1
ATOM 2085 O O . SER A 1 254 ? 20.083 6.411 -18.766 1.00 86.88 254 SER A O 1
ATOM 2087 N N . ARG A 1 255 ? 21.256 6.274 -20.670 1.00 87.94 255 ARG A N 1
ATOM 2088 C CA . ARG A 1 255 ? 21.074 4.828 -20.817 1.00 87.94 255 ARG A CA 1
ATOM 2089 C C . ARG A 1 255 ? 22.074 4.137 -19.901 1.00 87.94 255 ARG A C 1
ATOM 2091 O O . ARG A 1 255 ? 23.109 3.681 -20.371 1.00 87.94 255 ARG A O 1
ATOM 2098 N N . LEU A 1 256 ? 21.781 4.115 -18.606 1.00 87.69 256 LEU A N 1
ATOM 2099 C CA . LEU A 1 256 ? 22.618 3.504 -17.584 1.00 87.69 256 LEU A CA 1
ATOM 2100 C C . LEU A 1 256 ? 21.746 2.729 -16.603 1.00 87.69 256 LEU A C 1
ATOM 2102 O O . LEU A 1 256 ? 20.852 3.293 -15.971 1.00 87.69 256 LEU A O 1
ATOM 2106 N N . ILE A 1 257 ? 22.045 1.442 -16.472 1.00 87.94 257 ILE A N 1
ATOM 2107 C CA . ILE A 1 257 ? 21.468 0.570 -15.455 1.00 87.94 257 ILE A CA 1
ATOM 2108 C C . ILE A 1 257 ? 22.622 -0.073 -14.692 1.00 87.94 257 ILE A C 1
ATOM 2110 O O . ILE A 1 257 ? 23.440 -0.747 -15.317 1.00 87.94 257 ILE A O 1
ATOM 2114 N N . ASP A 1 258 ? 22.677 0.089 -13.370 1.00 89.44 258 ASP A N 1
ATOM 2115 C CA . ASP A 1 258 ? 23.604 -0.678 -12.535 1.00 89.44 258 ASP A CA 1
ATOM 2116 C C . ASP A 1 258 ? 22.859 -1.793 -11.810 1.00 89.44 258 ASP A C 1
ATOM 2118 O O . ASP A 1 258 ? 21.842 -1.572 -11.154 1.00 89.44 258 ASP A O 1
ATOM 2122 N N . VAL A 1 259 ? 23.395 -3.007 -11.891 1.00 90.44 259 VAL A N 1
ATOM 2123 C CA . VAL A 1 259 ? 22.918 -4.167 -11.142 1.00 90.44 259 VAL A CA 1
ATOM 2124 C C . VAL A 1 259 ? 23.935 -4.483 -10.056 1.00 90.4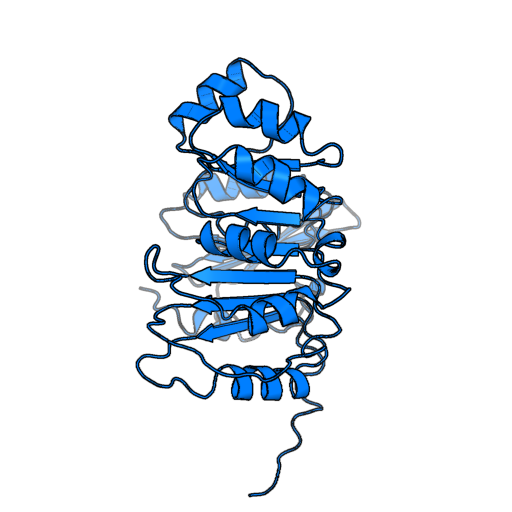4 259 VAL A C 1
ATOM 2126 O O . VAL A 1 259 ? 25.024 -4.998 -10.310 1.00 90.44 259 VAL A O 1
ATOM 2129 N N . HIS A 1 260 ? 23.574 -4.183 -8.813 1.00 91.88 260 HIS A N 1
ATOM 2130 C CA . HIS A 1 260 ? 24.326 -4.582 -7.635 1.00 91.88 260 HIS A CA 1
ATOM 2131 C C . HIS A 1 260 ? 23.807 -5.933 -7.142 1.00 91.88 260 HIS A C 1
ATOM 2133 O O . HIS A 1 260 ? 22.648 -6.061 -6.748 1.00 91.88 260 HIS A O 1
ATOM 2139 N N . LYS A 1 261 ? 24.669 -6.947 -7.127 1.00 92.38 261 LYS A N 1
ATOM 2140 C CA . LYS A 1 261 ? 24.330 -8.323 -6.751 1.00 92.38 261 LYS A CA 1
ATOM 2141 C C . LYS A 1 261 ? 25.124 -8.764 -5.532 1.00 92.38 261 LYS A C 1
ATOM 2143 O O . LYS A 1 261 ? 26.346 -8.615 -5.489 1.00 92.38 261 LYS A O 1
ATOM 2148 N N . ARG A 1 262 ? 24.447 -9.357 -4.548 1.00 92.06 262 ARG A N 1
ATOM 2149 C CA . ARG A 1 262 ? 25.095 -9.991 -3.397 1.00 92.06 262 ARG A CA 1
ATOM 2150 C C . ARG A 1 262 ? 25.605 -11.381 -3.788 1.00 92.06 262 ARG A C 1
ATOM 2152 O O . ARG A 1 262 ? 24.845 -12.255 -4.195 1.00 92.06 262 ARG A O 1
ATOM 2159 N N . VAL A 1 263 ? 26.901 -11.610 -3.612 1.00 89.81 263 VAL A N 1
ATOM 2160 C CA . VAL A 1 263 ? 27.553 -12.909 -3.793 1.00 89.81 263 VAL A CA 1
ATOM 2161 C C . VAL A 1 263 ? 27.381 -13.719 -2.510 1.00 89.81 263 VAL A C 1
ATOM 2163 O O . VAL A 1 263 ? 28.075 -13.480 -1.520 1.00 89.81 263 VAL A O 1
ATOM 2166 N N . LEU A 1 264 ? 26.458 -14.686 -2.520 1.00 82.38 264 LEU A N 1
ATOM 2167 C CA . LEU A 1 264 ? 26.053 -15.441 -1.323 1.00 82.38 264 LEU A CA 1
ATOM 2168 C C . LEU A 1 264 ? 27.222 -16.136 -0.603 1.00 82.38 264 LEU A C 1
ATOM 2170 O O . LEU A 1 264 ? 27.234 -16.181 0.621 1.00 82.38 264 LEU A O 1
ATOM 2174 N N . SER A 1 265 ? 28.228 -16.619 -1.338 1.00 84.50 265 SER A N 1
ATOM 2175 C CA . SER A 1 265 ? 29.383 -17.324 -0.761 1.00 84.50 265 SER A CA 1
ATOM 2176 C C . SER A 1 265 ? 30.339 -16.429 0.032 1.00 84.50 265 SER A C 1
ATOM 2178 O O . SER A 1 265 ? 31.063 -16.923 0.890 1.00 84.50 265 SER A O 1
ATOM 2180 N N . SER A 1 266 ? 30.367 -15.122 -0.245 1.00 87.56 266 SER A N 1
ATOM 2181 C CA . SER A 1 266 ? 31.323 -14.186 0.369 1.00 87.56 266 SER A CA 1
ATOM 2182 C C . SER A 1 266 ? 30.661 -13.011 1.083 1.00 87.56 266 SER A C 1
ATOM 2184 O O . SER A 1 266 ? 31.354 -12.194 1.687 1.00 87.56 266 SER A O 1
ATOM 2186 N N . ASN A 1 267 ? 29.333 -12.896 0.989 1.00 84.25 267 ASN A N 1
ATOM 2187 C CA . ASN A 1 267 ? 28.553 -11.743 1.430 1.00 84.25 267 ASN A CA 1
ATOM 2188 C C . ASN A 1 267 ? 29.040 -10.394 0.850 1.00 84.25 267 ASN A C 1
ATOM 2190 O O . ASN A 1 267 ? 28.721 -9.326 1.375 1.00 84.25 267 ASN A O 1
ATOM 2194 N N . LYS A 1 268 ? 29.825 -10.434 -0.233 1.00 91.25 268 LYS A N 1
ATOM 2195 C CA . LYS A 1 268 ? 30.303 -9.254 -0.957 1.00 91.25 268 LYS A CA 1
ATOM 2196 C C . LYS A 1 268 ? 29.294 -8.844 -2.019 1.00 91.25 268 LYS A C 1
ATOM 2198 O O . LYS A 1 268 ? 28.459 -9.640 -2.438 1.00 91.25 268 LYS A O 1
ATOM 2203 N N . TRP A 1 269 ? 29.403 -7.604 -2.470 1.00 93.12 269 TRP A N 1
ATOM 2204 C CA . TRP A 1 269 ? 28.578 -7.067 -3.544 1.00 93.12 269 TRP A CA 1
ATOM 2205 C C . TRP A 1 269 ? 29.411 -6.901 -4.811 1.00 93.12 269 TRP A C 1
ATOM 2207 O O . TRP A 1 269 ? 30.491 -6.314 -4.753 1.00 93.12 269 TRP A O 1
ATOM 2217 N N . SER A 1 270 ? 28.905 -7.399 -5.934 1.00 91.94 270 SER A N 1
ATOM 2218 C CA . SER A 1 270 ? 29.409 -7.106 -7.277 1.00 91.94 270 SER A CA 1
ATOM 2219 C C . SER A 1 270 ? 28.493 -6.094 -7.958 1.00 91.94 270 SER A C 1
ATOM 2221 O O . SER A 1 270 ? 27.294 -6.081 -7.687 1.00 91.94 270 SER A O 1
ATOM 2223 N N . THR A 1 271 ? 29.045 -5.268 -8.843 1.00 91.88 271 THR A N 1
ATOM 2224 C CA . THR A 1 271 ? 28.280 -4.306 -9.646 1.00 91.88 271 THR A CA 1
ATOM 2225 C C . THR A 1 271 ? 28.543 -4.574 -11.115 1.00 91.88 271 THR A C 1
ATOM 2227 O O . THR A 1 271 ? 29.699 -4.764 -11.494 1.00 91.88 271 THR A O 1
ATOM 2230 N N . ILE A 1 272 ? 27.484 -4.569 -11.917 1.00 89.44 272 ILE A N 1
ATOM 2231 C CA . ILE A 1 272 ? 27.556 -4.686 -13.371 1.00 89.44 272 ILE A CA 1
ATOM 2232 C C . ILE A 1 272 ? 26.776 -3.518 -13.961 1.00 89.44 272 ILE A C 1
ATOM 2234 O O . ILE A 1 272 ? 25.629 -3.288 -13.585 1.00 89.44 272 ILE A O 1
ATOM 2238 N N . SER A 1 273 ? 27.435 -2.759 -14.833 1.00 89.44 273 SER A N 1
ATOM 2239 C CA . SER A 1 273 ? 26.906 -1.524 -15.409 1.00 89.44 273 SER A CA 1
ATOM 2240 C C . SER A 1 273 ? 26.590 -1.727 -16.882 1.00 89.44 273 SER A C 1
ATOM 2242 O O . SER A 1 273 ? 27.464 -2.081 -17.676 1.00 89.44 273 SER A O 1
ATOM 2244 N N . TYR A 1 274 ? 25.348 -1.450 -17.255 1.00 86.88 274 TYR A N 1
ATOM 2245 C CA . TYR A 1 274 ? 24.856 -1.531 -18.622 1.00 86.88 274 TYR A CA 1
ATOM 2246 C C . TYR A 1 274 ? 24.718 -0.130 -19.194 1.00 86.88 274 TYR A C 1
ATOM 2248 O O . TYR A 1 274 ? 23.874 0.644 -18.752 1.00 86.88 274 TYR A O 1
ATOM 2256 N N . THR A 1 275 ? 25.548 0.186 -20.186 1.00 85.88 275 THR A N 1
ATOM 2257 C CA . THR A 1 275 ? 25.589 1.503 -20.848 1.00 85.88 275 THR A CA 1
ATOM 2258 C C . THR A 1 275 ? 25.207 1.457 -22.326 1.00 85.88 275 THR A C 1
ATOM 2260 O O . THR A 1 275 ? 25.070 2.493 -22.976 1.00 85.88 275 THR A O 1
ATOM 2263 N N . THR A 1 276 ? 25.046 0.259 -22.893 1.00 78.25 276 THR A N 1
ATOM 2264 C CA . THR A 1 276 ? 24.763 0.063 -24.318 1.00 78.25 276 THR A CA 1
ATOM 2265 C C . THR A 1 276 ? 23.423 -0.629 -24.511 1.00 78.25 276 THR A C 1
ATOM 2267 O O . THR A 1 276 ? 23.079 -1.556 -23.785 1.00 78.25 276 THR A O 1
ATOM 2270 N N . ILE A 1 277 ? 22.692 -0.230 -25.556 1.00 66.38 277 ILE A N 1
ATOM 2271 C CA . ILE A 1 277 ? 21.360 -0.754 -25.931 1.00 66.38 277 ILE A CA 1
ATOM 2272 C C . ILE A 1 277 ? 21.437 -2.200 -26.461 1.00 66.38 277 ILE A C 1
ATOM 2274 O O . ILE A 1 277 ? 20.509 -2.687 -27.102 1.00 66.38 277 ILE A O 1
ATOM 2278 N N . SER A 1 278 ? 22.552 -2.907 -26.251 1.00 63.44 278 SER A N 1
ATOM 2279 C CA . SER A 1 278 ? 22.649 -4.299 -26.681 1.00 63.44 278 SER A CA 1
ATOM 2280 C C . SER A 1 278 ? 21.537 -5.134 -26.030 1.00 63.44 278 SER A C 1
ATOM 2282 O O . SER A 1 278 ? 21.059 -4.846 -24.931 1.00 63.44 278 SER A O 1
ATOM 2284 N N . TYR A 1 279 ? 21.057 -6.121 -26.785 1.00 53.53 279 TYR A N 1
ATOM 2285 C CA . TYR A 1 279 ? 19.709 -6.686 -26.672 1.00 53.53 279 TYR A CA 1
ATOM 2286 C C . TYR A 1 279 ? 19.397 -7.448 -25.375 1.00 53.53 279 TYR A C 1
ATOM 2288 O O . TYR A 1 279 ? 18.256 -7.865 -25.194 1.00 53.53 279 TYR A O 1
ATOM 2296 N N . THR A 1 280 ? 20.355 -7.608 -24.466 1.00 58.53 280 THR A N 1
ATOM 2297 C CA . THR A 1 280 ? 20.247 -8.493 -23.301 1.00 58.53 280 THR A CA 1
ATOM 2298 C C . THR A 1 280 ? 20.898 -7.855 -22.078 1.00 58.53 280 THR A C 1
ATOM 2300 O O . THR A 1 280 ? 21.921 -8.318 -21.589 1.00 58.53 280 THR A O 1
ATOM 2303 N N . ALA A 1 281 ? 20.324 -6.757 -21.587 1.00 54.66 281 ALA A N 1
ATOM 2304 C CA . ALA A 1 281 ? 20.867 -6.053 -20.424 1.00 54.66 281 ALA A CA 1
ATOM 2305 C C . ALA A 1 281 ? 20.639 -6.780 -19.090 1.00 54.66 281 ALA A C 1
ATOM 2307 O O . ALA A 1 281 ? 21.213 -6.379 -18.092 1.00 54.66 281 ALA A O 1
ATOM 2308 N N . MET A 1 282 ? 19.780 -7.803 -19.022 1.00 61.00 282 MET A N 1
ATOM 2309 C CA . MET A 1 282 ? 19.467 -8.457 -17.741 1.00 61.00 282 MET A CA 1
ATOM 2310 C C . MET A 1 282 ? 19.198 -9.965 -17.836 1.00 61.00 282 MET A C 1
ATOM 2312 O O . MET A 1 282 ? 18.755 -10.542 -16.846 1.00 61.00 282 MET A O 1
ATOM 2316 N N . GLU A 1 283 ? 19.425 -10.610 -18.990 1.00 55.44 283 GLU A N 1
ATOM 2317 C CA . GLU A 1 283 ? 18.937 -11.983 -19.233 1.00 55.44 283 GLU A CA 1
ATOM 2318 C C . GLU A 1 283 ? 19.435 -13.024 -18.215 1.00 55.44 283 GLU A C 1
ATOM 2320 O O . GLU A 1 283 ? 18.673 -13.929 -17.886 1.00 55.44 283 GLU A O 1
ATOM 2325 N N . ASP A 1 284 ? 20.637 -12.851 -17.653 1.00 55.97 284 ASP A N 1
ATOM 2326 C CA . ASP A 1 284 ? 21.249 -13.823 -16.731 1.00 55.97 284 ASP A CA 1
ATOM 2327 C C . ASP A 1 284 ? 21.406 -13.313 -15.283 1.00 55.97 284 ASP A C 1
ATOM 2329 O O . ASP A 1 284 ? 21.872 -14.039 -14.396 1.00 55.97 284 ASP A O 1
ATOM 2333 N N . GLU A 1 285 ? 21.048 -12.055 -15.000 1.00 63.53 285 GLU A N 1
ATOM 2334 C CA . GLU A 1 285 ? 21.570 -11.381 -13.802 1.00 63.53 285 GLU A CA 1
ATOM 2335 C C . GLU A 1 285 ? 20.584 -11.179 -12.664 1.00 63.53 285 GLU A C 1
ATOM 2337 O O . GLU A 1 285 ? 21.034 -11.067 -11.521 1.00 63.53 285 GLU A O 1
ATOM 2342 N N . ILE A 1 286 ? 19.271 -11.233 -12.917 1.00 70.62 286 ILE A N 1
ATOM 2343 C CA . ILE A 1 286 ? 18.246 -11.128 -11.866 1.00 70.62 286 ILE A CA 1
ATOM 2344 C C . ILE A 1 286 ? 17.308 -12.343 -11.908 1.00 70.62 286 ILE A C 1
ATOM 2346 O O . ILE A 1 286 ? 16.161 -12.235 -12.340 1.00 70.62 286 ILE A O 1
ATOM 2350 N N . PRO A 1 287 ? 17.756 -13.510 -11.407 1.00 70.06 287 PRO A N 1
ATOM 2351 C CA . PRO A 1 287 ? 16.973 -14.747 -11.450 1.00 70.06 287 PRO A CA 1
ATOM 2352 C C . PRO A 1 287 ? 15.625 -14.645 -10.731 1.00 70.06 287 PRO A C 1
ATOM 2354 O O . PRO A 1 287 ? 14.693 -15.368 -11.055 1.00 70.06 287 PRO A O 1
ATOM 2357 N N . ILE A 1 288 ? 15.510 -13.748 -9.746 1.00 72.31 288 ILE A N 1
ATOM 2358 C CA . ILE A 1 288 ? 14.293 -13.605 -8.940 1.00 72.31 288 ILE A CA 1
ATOM 2359 C C . ILE A 1 288 ? 13.116 -12.988 -9.698 1.00 72.31 288 ILE A C 1
ATOM 2361 O O . ILE A 1 288 ? 11.975 -13.109 -9.259 1.00 72.31 288 ILE A O 1
ATOM 2365 N N . LEU A 1 289 ? 13.388 -12.298 -10.802 1.00 69.50 289 LEU A N 1
ATOM 2366 C CA . LEU A 1 289 ? 12.356 -11.631 -11.576 1.00 69.50 289 LEU A CA 1
ATOM 2367 C C . LEU A 1 289 ? 11.665 -12.574 -12.570 1.00 69.50 289 LEU A C 1
ATOM 2369 O O . LEU A 1 289 ? 10.553 -12.264 -12.980 1.00 69.50 289 LEU A O 1
ATOM 2373 N N . ASP A 1 290 ? 12.297 -13.696 -12.939 1.00 73.75 290 ASP A N 1
ATOM 2374 C CA . ASP A 1 290 ? 11.822 -14.633 -13.977 1.00 73.75 290 ASP A CA 1
ATOM 2375 C C . ASP A 1 290 ? 11.325 -13.926 -15.259 1.00 73.75 290 ASP A C 1
ATOM 2377 O O . ASP A 1 290 ? 10.431 -14.385 -15.967 1.00 73.75 290 ASP A O 1
ATOM 2381 N N . ILE A 1 291 ? 11.893 -12.749 -15.549 1.00 68.38 291 ILE A N 1
ATOM 2382 C CA . ILE A 1 291 ? 11.586 -11.942 -16.727 1.00 68.38 291 ILE A CA 1
ATOM 2383 C C . ILE A 1 291 ? 12.874 -11.503 -17.402 1.00 68.38 291 ILE A C 1
ATOM 2385 O O . ILE A 1 291 ? 13.865 -11.152 -16.761 1.00 68.38 291 ILE A O 1
ATOM 2389 N N . LYS A 1 292 ? 12.828 -11.488 -18.731 1.00 71.19 292 LYS A N 1
ATOM 2390 C CA . LYS A 1 292 ? 13.897 -10.962 -19.573 1.00 71.19 292 LYS A CA 1
ATOM 2391 C C . LYS A 1 292 ? 13.602 -9.501 -19.875 1.00 71.19 292 LYS A C 1
ATOM 2393 O O . LYS A 1 292 ? 12.657 -9.202 -20.599 1.00 71.19 292 LYS A O 1
ATOM 2398 N N . LEU A 1 293 ? 14.403 -8.603 -19.312 1.00 72.56 293 LEU A N 1
ATOM 2399 C CA . LEU A 1 293 ? 14.292 -7.167 -19.554 1.00 72.56 293 LEU A CA 1
ATOM 2400 C C . LEU A 1 293 ? 15.367 -6.720 -20.540 1.00 72.56 293 LEU A C 1
ATOM 2402 O O . LEU A 1 293 ? 16.566 -6.835 -20.268 1.00 72.56 293 LEU A O 1
ATOM 2406 N N . LYS A 1 294 ? 14.942 -6.181 -21.686 1.00 79.19 294 LYS A N 1
ATOM 2407 C CA . LYS A 1 294 ? 15.855 -5.512 -22.613 1.00 79.19 294 LYS A CA 1
ATOM 2408 C C . LYS A 1 294 ? 15.954 -4.044 -22.242 1.00 79.19 294 LYS A C 1
ATOM 2410 O O . LYS A 1 294 ? 14.957 -3.404 -21.916 1.00 79.19 294 LYS A O 1
ATOM 2415 N N . MET A 1 295 ? 17.149 -3.475 -22.375 1.00 81.75 295 MET A N 1
ATOM 2416 C CA . MET A 1 295 ? 17.347 -2.041 -22.151 1.00 81.75 295 MET A CA 1
ATOM 2417 C C . MET A 1 295 ? 16.473 -1.198 -23.087 1.00 81.75 295 MET A C 1
ATOM 2419 O O . MET A 1 295 ? 15.933 -0.177 -22.675 1.00 81.75 295 MET A O 1
ATOM 2423 N N . ALA A 1 296 ? 16.279 -1.659 -24.326 1.00 81.94 296 ALA A N 1
ATOM 2424 C CA . ALA A 1 296 ? 15.369 -1.027 -25.274 1.00 81.94 296 ALA A CA 1
ATOM 2425 C C . ALA A 1 296 ? 13.927 -0.951 -24.743 1.00 81.94 296 ALA A C 1
ATOM 2427 O O . ALA A 1 296 ? 13.287 0.077 -24.925 1.00 81.94 296 ALA A O 1
ATOM 2428 N N . ASP A 1 297 ? 13.450 -1.984 -24.043 1.00 82.62 297 ASP A N 1
ATOM 2429 C CA . ASP A 1 297 ? 12.091 -2.024 -23.492 1.00 82.62 297 ASP A CA 1
ATOM 2430 C C . ASP A 1 297 ? 11.953 -1.085 -22.283 1.00 82.62 297 ASP A C 1
ATOM 2432 O O . ASP A 1 297 ? 10.952 -0.383 -22.153 1.00 82.62 297 ASP A O 1
ATOM 2436 N N . ILE A 1 298 ? 12.986 -1.013 -21.432 1.00 83.38 298 ILE A N 1
ATOM 2437 C CA . ILE A 1 298 ? 13.028 -0.110 -20.267 1.00 83.38 298 ILE A CA 1
ATOM 2438 C C . ILE A 1 298 ? 12.969 1.359 -20.709 1.00 83.38 298 ILE A C 1
ATOM 2440 O O . ILE A 1 298 ? 12.253 2.161 -20.112 1.00 83.38 298 ILE A O 1
ATOM 2444 N N . TYR A 1 299 ? 13.699 1.711 -21.770 1.00 85.12 299 TYR A N 1
ATOM 2445 C CA . TYR A 1 299 ? 13.798 3.086 -22.269 1.00 85.12 299 TYR A CA 1
ATOM 2446 C C . TYR A 1 299 ? 12.861 3.397 -23.447 1.00 85.12 299 TYR A C 1
ATOM 2448 O O . TYR A 1 299 ? 12.934 4.499 -23.987 1.00 85.12 299 TYR A O 1
ATOM 2456 N N . ALA A 1 300 ? 11.966 2.481 -23.840 1.00 82.25 300 ALA A N 1
ATOM 2457 C CA . ALA A 1 300 ? 11.112 2.631 -25.027 1.00 82.25 300 ALA A CA 1
ATOM 2458 C C . ALA A 1 300 ? 10.262 3.915 -25.017 1.00 82.25 300 ALA A C 1
ATOM 2460 O O . ALA A 1 300 ? 9.948 4.464 -26.072 1.00 82.25 300 ALA A O 1
ATOM 2461 N N . PHE A 1 301 ? 9.916 4.406 -23.825 1.00 75.75 301 PHE A N 1
ATOM 2462 C CA . PHE A 1 301 ? 9.059 5.576 -23.621 1.00 75.75 301 PHE A CA 1
ATOM 2463 C C . PHE A 1 301 ? 9.792 6.772 -22.998 1.00 75.75 301 PHE A C 1
ATOM 2465 O O . PHE A 1 301 ? 9.155 7.748 -22.607 1.00 75.75 301 PHE A O 1
ATOM 2472 N N . VAL A 1 302 ? 11.123 6.711 -22.894 1.00 75.31 302 VAL A N 1
ATOM 2473 C CA . VAL A 1 302 ? 11.936 7.779 -22.305 1.00 75.31 302 VAL A CA 1
ATOM 2474 C C . VAL A 1 302 ? 12.649 8.533 -23.423 1.00 75.31 302 VAL A C 1
ATOM 2476 O O . VAL A 1 302 ? 13.532 7.995 -24.091 1.00 75.31 302 VAL A O 1
ATOM 2479 N N . SER A 1 303 ? 12.272 9.797 -23.629 1.00 70.25 303 SER A N 1
ATOM 2480 C CA . SER A 1 303 ? 13.026 10.705 -24.499 1.00 70.25 303 SER A CA 1
ATOM 2481 C C . SER A 1 303 ? 14.257 11.186 -23.744 1.00 70.25 303 SER A C 1
ATOM 2483 O O . SER A 1 303 ? 14.155 12.039 -22.866 1.00 70.25 303 SER A O 1
ATOM 2485 N N . LEU A 1 304 ? 15.405 10.591 -24.050 1.00 70.31 304 LEU A N 1
ATOM 2486 C CA . LEU A 1 304 ? 16.689 11.039 -23.521 1.00 70.31 304 LEU A CA 1
ATOM 2487 C C . LEU A 1 304 ? 17.175 12.217 -24.373 1.00 70.31 304 LEU A C 1
ATOM 2489 O O . LEU A 1 304 ? 17.099 12.142 -25.603 1.00 70.31 304 LEU A O 1
ATOM 2493 N N . ALA A 1 305 ? 17.588 13.294 -23.706 1.00 58.03 305 ALA A N 1
ATOM 2494 C CA . ALA A 1 305 ? 18.093 14.515 -24.332 1.00 58.03 305 ALA A CA 1
ATOM 2495 C C . ALA A 1 305 ? 19.489 14.326 -24.942 1.00 58.03 305 ALA A C 1
ATOM 2497 O O . ALA A 1 305 ? 20.251 13.469 -24.434 1.00 58.03 305 ALA A O 1
#

Radius of gyration: 22.43 Å; chains: 1; bounding box: 61×40×57 Å